Protein AF-A0A937SDS9-F1 (afdb_monomer)

Structure (mmCIF, N/CA/C/O backbone):
data_AF-A0A937SDS9-F1
#
_entry.id   AF-A0A937SDS9-F1
#
loop_
_atom_site.group_PDB
_atom_site.id
_atom_site.type_symbol
_atom_site.label_atom_id
_atom_site.label_alt_id
_atom_site.label_comp_id
_atom_site.label_asym_id
_atom_site.label_entity_id
_atom_site.label_seq_id
_atom_site.pdbx_PDB_ins_code
_atom_site.Cartn_x
_atom_site.Cartn_y
_atom_site.Cartn_z
_atom_site.occupancy
_atom_site.B_iso_or_equiv
_atom_site.auth_seq_id
_atom_site.auth_comp_id
_atom_site.auth_asym_id
_atom_site.auth_atom_id
_atom_site.pdbx_PDB_model_num
ATOM 1 N N . MET A 1 1 ? 34.039 -11.692 -22.755 1.00 47.44 1 MET A N 1
ATOM 2 C CA . MET A 1 1 ? 34.467 -10.487 -22.017 1.00 47.44 1 MET A CA 1
ATOM 3 C C . MET A 1 1 ? 34.025 -9.272 -22.814 1.00 47.44 1 MET A C 1
ATOM 5 O O . MET A 1 1 ? 34.649 -8.970 -23.817 1.00 47.44 1 MET A O 1
ATOM 9 N N . GLY A 1 2 ? 32.890 -8.668 -22.466 1.00 53.28 2 GLY A N 1
ATOM 10 C CA . GLY A 1 2 ? 32.333 -7.517 -23.182 1.00 53.28 2 GLY A CA 1
ATOM 11 C C . GLY A 1 2 ? 31.990 -6.436 -22.172 1.00 53.28 2 GLY A C 1
ATOM 12 O O . GLY A 1 2 ? 30.973 -6.542 -21.501 1.00 53.28 2 GLY A O 1
ATOM 13 N N . GLY A 1 3 ? 32.878 -5.460 -22.010 1.00 56.19 3 GLY A N 1
ATOM 14 C CA . GLY A 1 3 ? 32.722 -4.369 -21.042 1.00 56.19 3 GLY A CA 1
ATOM 15 C C . GLY A 1 3 ? 33.282 -3.045 -21.547 1.00 56.19 3 GLY A C 1
ATOM 16 O O . GLY A 1 3 ? 33.551 -2.160 -20.748 1.00 56.19 3 GLY A O 1
ATOM 17 N N . ASP A 1 4 ? 33.491 -2.923 -22.860 1.00 68.19 4 ASP A N 1
ATOM 18 C CA . ASP A 1 4 ? 34.212 -1.792 -23.445 1.00 68.19 4 ASP A CA 1
ATOM 19 C C . ASP A 1 4 ? 33.472 -1.162 -24.632 1.00 68.19 4 ASP A C 1
ATOM 21 O O . ASP A 1 4 ? 34.072 -0.560 -25.520 1.00 68.19 4 ASP A O 1
ATOM 25 N N . THR A 1 5 ? 32.141 -1.305 -24.662 1.00 80.81 5 THR A N 1
ATOM 26 C CA . THR A 1 5 ? 31.325 -0.515 -25.587 1.00 80.81 5 THR A CA 1
ATOM 27 C C . THR A 1 5 ? 31.176 0.914 -25.052 1.00 80.81 5 THR A C 1
ATOM 29 O O . THR A 1 5 ? 31.245 1.141 -23.835 1.00 80.81 5 THR A O 1
ATOM 32 N N . PRO A 1 6 ? 30.957 1.904 -25.933 1.00 82.06 6 PRO A N 1
ATOM 33 C CA . PRO A 1 6 ? 30.723 3.285 -25.523 1.00 82.06 6 PRO A CA 1
ATOM 34 C C . PRO A 1 6 ? 29.580 3.437 -24.509 1.00 82.06 6 PRO A C 1
ATOM 36 O O . PRO A 1 6 ? 29.683 4.277 -23.613 1.00 82.06 6 PRO A O 1
ATOM 39 N N . GLU A 1 7 ? 28.533 2.602 -24.587 1.00 80.69 7 GLU A N 1
ATOM 40 C CA . GLU A 1 7 ? 27.423 2.649 -23.626 1.00 80.69 7 GLU A CA 1
ATOM 41 C C . GLU A 1 7 ? 27.866 2.236 -22.218 1.00 80.69 7 GLU A C 1
ATOM 43 O O . GLU A 1 7 ? 27.530 2.911 -21.243 1.00 80.69 7 GLU A O 1
ATOM 48 N N . TRP A 1 8 ? 28.675 1.178 -22.098 1.00 83.69 8 TRP A N 1
ATOM 49 C CA . TRP A 1 8 ? 29.199 0.725 -20.807 1.00 83.69 8 TRP A CA 1
ATOM 50 C C . TRP A 1 8 ? 30.160 1.741 -20.188 1.00 83.69 8 TRP A C 1
ATOM 52 O O . TRP A 1 8 ? 30.077 2.017 -18.991 1.00 83.69 8 TRP A O 1
ATOM 62 N N . ARG A 1 9 ? 31.023 2.375 -20.990 1.00 83.50 9 ARG A N 1
ATOM 63 C CA . ARG A 1 9 ? 31.911 3.445 -20.502 1.00 83.50 9 ARG A CA 1
ATOM 64 C C . ARG A 1 9 ? 31.124 4.652 -19.989 1.00 83.50 9 ARG A C 1
ATOM 66 O O . ARG A 1 9 ? 31.456 5.189 -18.932 1.00 83.50 9 ARG A O 1
ATOM 73 N N . ALA A 1 10 ? 30.074 5.061 -20.704 1.00 84.38 10 ALA A N 1
ATOM 74 C CA . ALA A 1 10 ? 29.198 6.148 -20.273 1.00 84.38 10 ALA A CA 1
ATOM 75 C C . ALA A 1 10 ? 28.457 5.798 -18.972 1.00 84.38 10 ALA A C 1
ATOM 77 O O . ALA A 1 10 ? 28.392 6.623 -18.057 1.00 84.38 10 ALA A O 1
ATOM 78 N N . PHE A 1 11 ? 27.964 4.562 -18.860 1.00 85.31 11 PHE A N 1
ATOM 79 C CA . PHE A 1 11 ? 27.323 4.048 -17.653 1.00 85.31 11 PHE A CA 1
ATOM 80 C C . PHE A 1 11 ? 28.266 4.090 -16.439 1.00 85.31 11 PHE A C 1
ATOM 82 O O . PHE A 1 11 ? 27.941 4.726 -15.435 1.00 85.31 11 PHE A O 1
ATOM 89 N N . TYR A 1 12 ? 29.469 3.514 -16.543 1.00 85.88 12 TYR A N 1
ATOM 90 C CA . TYR A 1 12 ? 30.433 3.508 -15.438 1.00 85.88 12 TYR A CA 1
ATOM 91 C C . TYR A 1 12 ? 30.940 4.909 -15.078 1.00 85.88 12 TYR A C 1
ATOM 93 O O . TYR A 1 12 ? 31.169 5.200 -13.904 1.00 85.88 12 TYR A O 1
ATOM 101 N N . ALA A 1 13 ? 31.081 5.812 -16.054 1.00 87.00 13 ALA A N 1
ATOM 102 C CA . ALA A 1 13 ? 31.438 7.205 -15.788 1.00 87.00 13 ALA A CA 1
ATOM 103 C C . ALA A 1 13 ? 30.342 7.940 -14.994 1.00 87.00 13 ALA A C 1
ATOM 105 O O . ALA A 1 13 ? 30.651 8.700 -14.073 1.00 87.00 13 ALA A O 1
ATOM 106 N N . LEU A 1 14 ? 29.066 7.699 -15.314 1.00 88.69 14 LEU A N 1
ATOM 107 C CA . LEU A 1 14 ? 27.934 8.228 -14.549 1.00 88.69 14 LEU A CA 1
ATOM 108 C C . LEU A 1 14 ? 27.888 7.651 -13.133 1.00 88.69 14 LEU A C 1
ATOM 110 O O . LEU A 1 14 ? 27.680 8.392 -12.172 1.00 88.69 14 LEU A O 1
ATOM 114 N N . GLU A 1 15 ? 28.106 6.348 -12.992 1.00 89.12 15 GLU A N 1
ATOM 115 C CA . GLU A 1 15 ? 28.126 5.677 -11.694 1.00 89.12 15 GLU A CA 1
ATOM 116 C C . GLU A 1 15 ? 29.261 6.205 -10.807 1.00 89.12 15 GLU A C 1
ATOM 118 O O . GLU A 1 15 ? 29.037 6.538 -9.641 1.00 89.12 15 GLU A O 1
ATOM 123 N N . ARG A 1 16 ? 30.446 6.429 -11.387 1.00 90.06 16 ARG A N 1
ATOM 124 C CA . ARG A 1 16 ? 31.584 7.042 -10.695 1.00 90.06 16 ARG A CA 1
ATOM 125 C C . ARG A 1 16 ? 31.280 8.465 -10.234 1.00 90.06 16 ARG A C 1
ATOM 127 O O . ARG A 1 16 ? 31.459 8.759 -9.059 1.00 90.06 16 ARG A O 1
ATOM 134 N N . ARG A 1 17 ? 30.705 9.310 -11.100 1.00 88.62 17 ARG A N 1
ATOM 135 C CA . ARG A 1 17 ? 30.278 10.674 -10.725 1.00 88.62 17 ARG A CA 1
ATOM 136 C C . ARG A 1 17 ? 29.275 10.678 -9.571 1.00 88.62 17 ARG A C 1
ATOM 138 O O . ARG A 1 17 ? 29.358 11.536 -8.700 1.00 88.62 17 ARG A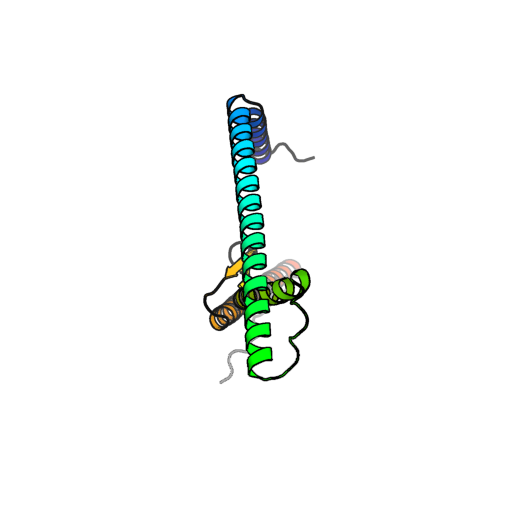 O 1
ATOM 145 N N . ARG A 1 18 ? 28.340 9.723 -9.540 1.00 88.06 18 ARG A N 1
ATOM 146 C CA . ARG A 1 18 ? 27.380 9.579 -8.430 1.00 88.06 18 ARG A CA 1
ATOM 147 C C . ARG A 1 18 ? 28.074 9.185 -7.128 1.00 88.06 18 ARG A C 1
ATOM 149 O O . ARG A 1 18 ? 27.755 9.745 -6.082 1.00 88.06 18 ARG A O 1
ATOM 156 N N . ILE A 1 19 ? 29.020 8.248 -7.186 1.00 88.25 19 ILE A N 1
ATOM 157 C CA . ILE A 1 19 ? 29.817 7.830 -6.024 1.00 88.25 19 ILE A CA 1
ATOM 158 C C . ILE A 1 19 ? 30.663 8.997 -5.505 1.00 88.25 19 ILE A C 1
ATOM 160 O O . ILE A 1 19 ? 30.675 9.250 -4.300 1.00 88.25 19 ILE A O 1
ATOM 164 N N . ASP A 1 20 ? 31.324 9.727 -6.401 1.00 91.75 20 ASP A N 1
ATOM 165 C CA . ASP A 1 20 ? 32.165 10.872 -6.055 1.00 91.75 20 ASP A CA 1
ATOM 166 C C . ASP A 1 20 ? 31.326 11.998 -5.442 1.00 91.75 20 ASP A C 1
ATOM 168 O O . ASP A 1 20 ? 31.686 12.537 -4.397 1.00 91.75 20 ASP A O 1
ATOM 172 N N . PHE A 1 21 ? 30.147 12.284 -6.007 1.00 91.06 21 PHE A N 1
ATOM 173 C CA . PHE A 1 21 ? 29.206 13.233 -5.416 1.00 91.06 21 PHE A CA 1
ATOM 174 C C . PHE A 1 21 ? 28.766 12.801 -4.014 1.00 91.06 21 PHE A C 1
ATOM 176 O O . PHE A 1 21 ? 28.800 13.612 -3.094 1.00 91.06 21 PHE A O 1
ATOM 183 N N . ARG A 1 22 ? 28.429 11.521 -3.811 1.00 86.38 22 ARG A N 1
ATOM 184 C CA . ARG A 1 22 ? 28.036 10.989 -2.495 1.00 86.38 22 ARG A CA 1
ATOM 185 C C . ARG A 1 22 ? 29.137 11.145 -1.442 1.00 86.38 22 ARG A C 1
ATOM 187 O O . ARG A 1 22 ? 28.832 11.336 -0.270 1.00 86.38 22 ARG A O 1
ATOM 194 N N . LYS A 1 23 ? 30.404 11.055 -1.854 1.00 90.75 23 LYS A N 1
ATOM 195 C CA . LYS A 1 23 ? 31.576 11.255 -0.987 1.00 90.75 23 LYS A CA 1
ATOM 196 C C . LYS A 1 23 ? 31.980 12.723 -0.834 1.00 90.75 23 LYS A C 1
ATOM 198 O O . LYS A 1 23 ? 32.767 13.030 0.055 1.00 90.75 23 LYS A O 1
ATOM 203 N N . SER A 1 24 ? 31.474 13.613 -1.684 1.00 93.56 24 SER A N 1
ATOM 204 C CA . SER A 1 24 ? 31.761 15.044 -1.610 1.00 93.56 24 SER A CA 1
ATOM 205 C C . SER A 1 24 ? 31.107 15.687 -0.377 1.00 93.56 24 SER A C 1
ATOM 207 O O . SER A 1 24 ? 30.084 15.184 0.099 1.00 93.56 24 SER A O 1
ATOM 209 N N . PRO A 1 25 ? 31.616 16.836 0.104 1.00 94.62 25 PRO A N 1
ATOM 210 C CA . PRO A 1 25 ? 30.997 17.566 1.212 1.00 94.62 25 PRO A CA 1
ATOM 211 C C . PRO A 1 25 ? 29.520 17.906 0.968 1.00 94.62 25 PRO A C 1
ATOM 213 O O . PRO A 1 25 ? 28.701 17.780 1.872 1.00 94.62 25 PRO A O 1
ATOM 216 N N . ALA A 1 26 ? 29.157 18.270 -0.268 1.00 92.06 26 ALA A N 1
ATOM 217 C CA . ALA A 1 26 ? 27.774 18.577 -0.635 1.00 92.06 26 ALA A CA 1
ATOM 218 C C . ALA A 1 26 ? 26.862 17.338 -0.558 1.00 92.06 26 ALA A C 1
ATOM 220 O O . ALA A 1 26 ? 25.750 17.417 -0.038 1.00 92.06 26 ALA A O 1
ATOM 221 N N . GLY A 1 27 ? 27.341 16.180 -1.028 1.00 91.06 27 GLY A N 1
ATOM 222 C CA . GLY A 1 27 ? 26.597 14.921 -0.935 1.00 91.06 27 GLY A CA 1
ATOM 223 C C . GLY A 1 27 ? 26.456 14.418 0.501 1.00 91.06 27 GLY A C 1
ATOM 224 O O . GLY A 1 27 ? 25.382 13.954 0.880 1.00 91.06 27 GLY A O 1
ATOM 225 N N . GLN A 1 28 ? 27.501 14.562 1.321 1.00 93.56 28 GLN A N 1
ATOM 226 C CA . GLN A 1 28 ? 27.449 14.234 2.748 1.00 93.56 28 GLN A CA 1
ATOM 227 C C . GLN A 1 28 ? 26.490 15.154 3.512 1.00 93.56 28 GLN A C 1
ATOM 229 O O . GLN A 1 28 ? 25.734 14.675 4.354 1.00 93.56 28 GLN A O 1
ATOM 234 N N . HIS A 1 29 ? 26.470 16.451 3.190 1.00 94.94 29 HIS A N 1
ATOM 235 C CA . HIS A 1 29 ? 25.537 17.402 3.789 1.00 94.94 29 HIS A CA 1
ATOM 236 C C . HIS A 1 29 ? 24.079 17.059 3.455 1.00 94.94 29 HIS A C 1
ATOM 238 O O . HIS A 1 29 ? 23.260 16.946 4.363 1.00 94.94 29 HIS A O 1
ATOM 244 N N . LEU A 1 30 ? 23.768 16.788 2.181 1.00 93.56 30 LEU A N 1
ATOM 245 C CA . LEU A 1 30 ? 22.431 16.349 1.759 1.00 93.56 30 LEU A CA 1
ATOM 246 C C . LEU A 1 30 ? 21.998 15.042 2.435 1.00 93.56 30 LEU A C 1
ATOM 248 O O . LEU A 1 30 ? 20.847 14.918 2.849 1.00 93.56 30 LEU A O 1
ATOM 252 N N . GLN A 1 31 ? 22.909 14.072 2.563 1.00 91.62 31 GLN A N 1
ATOM 253 C CA . GLN A 1 31 ? 22.628 12.819 3.266 1.00 91.62 31 GLN A CA 1
ATOM 254 C C . GLN A 1 31 ? 22.311 13.078 4.745 1.00 91.62 31 GLN A C 1
ATOM 256 O O . GLN A 1 31 ? 21.309 12.577 5.246 1.00 91.62 31 GLN A O 1
ATOM 261 N N . ALA A 1 32 ? 23.105 13.910 5.422 1.00 93.19 32 ALA A N 1
ATOM 262 C CA . ALA A 1 32 ? 22.874 14.262 6.820 1.00 93.19 32 ALA A CA 1
ATOM 263 C C . ALA A 1 32 ? 21.551 15.023 7.025 1.00 93.19 32 ALA A C 1
ATOM 265 O O . ALA A 1 32 ? 20.824 14.750 7.982 1.00 93.19 32 ALA A O 1
ATOM 266 N N . GLU A 1 33 ? 21.199 15.948 6.126 1.00 94.94 33 GLU A N 1
ATOM 267 C CA . GLU A 1 33 ? 19.897 16.623 6.156 1.00 94.94 33 GLU A CA 1
ATOM 268 C C . GLU A 1 33 ? 18.737 15.645 5.956 1.00 94.94 33 GLU A C 1
ATOM 270 O O . GLU A 1 33 ? 17.733 15.731 6.668 1.00 94.94 33 GLU A O 1
ATOM 275 N N . PHE A 1 34 ? 18.869 14.713 5.008 1.00 93.56 34 PHE A N 1
ATOM 276 C CA . PHE A 1 34 ? 17.871 13.675 4.773 1.00 93.56 34 PHE A CA 1
ATOM 277 C C . PHE A 1 34 ? 17.688 12.798 6.013 1.00 93.56 34 PHE A C 1
ATOM 279 O O . PHE A 1 34 ? 16.558 12.607 6.459 1.00 93.56 34 PHE A O 1
ATOM 286 N N . ASP A 1 35 ? 18.783 12.328 6.611 1.00 93.75 35 ASP A N 1
ATOM 287 C CA . ASP A 1 35 ? 18.746 11.473 7.798 1.00 93.75 35 ASP A CA 1
ATOM 288 C C . ASP A 1 35 ? 18.115 12.200 8.991 1.00 93.75 35 ASP A C 1
ATOM 290 O O . ASP A 1 35 ? 17.271 11.630 9.687 1.00 93.7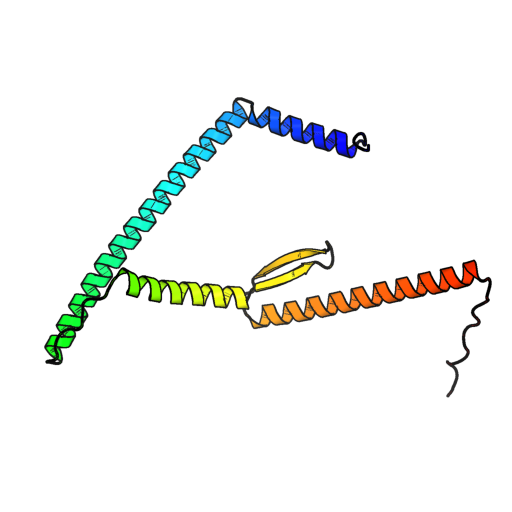5 35 ASP A O 1
ATOM 294 N N . ARG A 1 36 ? 18.433 13.488 9.179 1.00 94.38 36 ARG A N 1
ATOM 295 C CA . ARG A 1 36 ? 17.824 14.328 10.217 1.00 94.38 36 ARG A CA 1
ATOM 296 C C . ARG A 1 36 ? 16.323 14.519 9.997 1.00 94.38 36 ARG A C 1
ATOM 298 O O . ARG A 1 36 ? 15.546 14.350 10.935 1.00 94.38 36 ARG A O 1
ATOM 305 N N . LYS A 1 37 ? 15.897 14.855 8.774 1.00 94.06 37 LYS A N 1
ATOM 306 C CA . LYS A 1 37 ? 14.468 15.009 8.442 1.00 94.06 37 LYS A CA 1
ATOM 307 C C . LYS A 1 37 ? 13.719 13.694 8.615 1.00 94.06 37 LYS A C 1
ATOM 309 O O . LYS A 1 37 ? 12.634 13.672 9.182 1.00 94.06 37 LYS A O 1
ATOM 314 N N . HIS A 1 38 ? 14.310 12.592 8.173 1.00 92.81 38 HIS A N 1
ATOM 315 C CA . HIS A 1 38 ? 13.720 11.270 8.309 1.00 92.81 38 HIS A CA 1
ATOM 316 C C . HIS A 1 38 ? 13.593 10.836 9.778 1.00 92.81 38 HIS A C 1
ATOM 318 O O . HIS A 1 38 ? 12.570 10.266 10.152 1.00 92.81 38 HIS A O 1
ATOM 324 N N . ALA A 1 39 ? 14.583 11.139 10.625 1.00 92.88 39 ALA A N 1
ATOM 325 C CA . ALA A 1 39 ? 14.489 10.918 12.069 1.00 92.88 39 ALA A CA 1
ATOM 326 C C . ALA A 1 39 ? 13.348 11.737 12.698 1.00 92.88 39 ALA A C 1
ATOM 328 O O . ALA A 1 39 ? 12.515 11.166 13.397 1.00 92.88 39 ALA A O 1
ATOM 329 N N . SER A 1 40 ? 13.236 13.025 12.356 1.00 93.50 40 SER A N 1
ATOM 330 C CA . SER A 1 40 ? 12.130 13.890 12.804 1.00 93.50 40 SER A CA 1
ATOM 331 C C . SER A 1 40 ? 10.763 13.331 12.400 1.00 93.50 40 SER A C 1
ATOM 333 O O . SER A 1 40 ? 9.854 13.246 13.217 1.00 93.50 40 SER A O 1
ATOM 335 N N . ILE A 1 41 ? 10.623 12.884 11.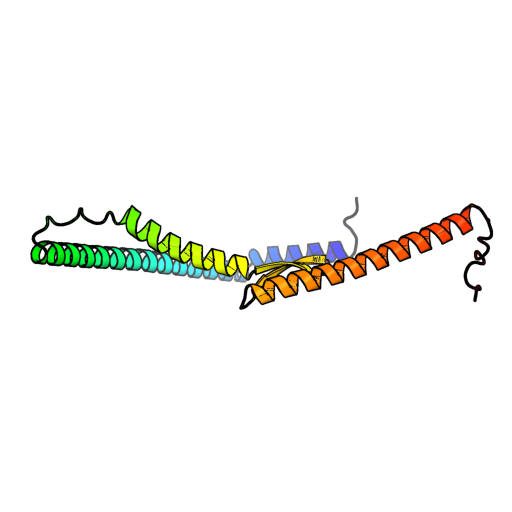149 1.00 89.94 41 ILE A N 1
ATOM 336 C CA . ILE A 1 41 ? 9.381 12.283 10.647 1.00 89.94 41 ILE A CA 1
ATOM 337 C C . ILE A 1 41 ? 9.037 11.011 11.433 1.00 89.94 41 ILE A C 1
ATOM 339 O O . ILE A 1 41 ? 7.878 10.789 11.779 1.00 89.94 41 ILE A O 1
ATOM 343 N N . LYS A 1 42 ? 10.027 10.166 11.744 1.00 90.56 42 LYS A N 1
ATOM 344 C CA . LYS A 1 42 ? 9.808 8.969 12.570 1.00 90.56 42 LYS A CA 1
ATOM 345 C C . LYS A 1 42 ? 9.303 9.317 13.969 1.00 90.56 42 LYS A C 1
ATOM 347 O O . LYS A 1 42 ? 8.392 8.649 14.452 1.00 90.56 42 LYS A O 1
ATOM 352 N N . GLU A 1 43 ? 9.871 10.341 14.599 1.00 93.81 43 GLU A N 1
ATOM 353 C CA . GLU A 1 43 ? 9.422 10.824 15.910 1.00 93.81 43 GLU A CA 1
ATOM 354 C C . GLU A 1 43 ? 7.985 11.360 15.852 1.00 93.81 43 GLU A C 1
ATOM 356 O O . GLU A 1 43 ? 7.169 11.025 16.711 1.00 93.81 43 GLU A O 1
ATOM 361 N N . GLU A 1 44 ? 7.635 12.115 14.808 1.00 90.88 44 GLU A N 1
ATOM 362 C CA . GLU A 1 44 ? 6.265 12.592 14.588 1.00 90.88 44 GLU A CA 1
ATOM 363 C C . GLU A 1 44 ? 5.274 11.438 14.407 1.00 90.88 44 GLU A C 1
ATOM 365 O O . GLU A 1 44 ? 4.227 11.420 15.056 1.00 90.88 44 GLU A O 1
ATOM 370 N N . TYR A 1 45 ? 5.610 10.432 13.594 1.00 85.88 45 TYR A N 1
ATOM 371 C CA . TYR A 1 45 ? 4.774 9.238 13.445 1.00 85.88 45 TYR A CA 1
ATOM 372 C C . TYR A 1 45 ? 4.601 8.491 14.766 1.00 85.88 45 TYR A C 1
ATOM 374 O O . TYR A 1 45 ? 3.490 8.062 15.083 1.00 85.88 45 TYR A O 1
ATOM 382 N N . GLN A 1 46 ? 5.669 8.353 15.553 1.00 86.94 46 GLN A N 1
ATOM 383 C CA . GLN A 1 46 ? 5.590 7.711 16.860 1.00 86.94 46 GLN A CA 1
ATOM 384 C C . GLN A 1 46 ? 4.665 8.492 17.801 1.00 86.94 46 GLN A C 1
ATOM 386 O O . GLN A 1 46 ? 3.789 7.903 18.433 1.00 86.94 46 GLN A O 1
ATOM 391 N N . ARG A 1 47 ? 4.766 9.825 17.807 1.00 90.12 47 ARG A N 1
ATOM 392 C CA . ARG A 1 47 ? 3.866 10.696 18.569 1.00 90.12 47 ARG A CA 1
ATOM 393 C C . ARG A 1 47 ? 2.406 10.544 18.136 1.00 90.12 47 ARG A C 1
ATOM 395 O O . ARG A 1 47 ? 1.530 10.481 18.994 1.00 90.12 47 ARG A O 1
ATOM 402 N N . ILE A 1 48 ? 2.132 10.458 16.833 1.00 82.31 48 ILE A N 1
ATOM 403 C CA . ILE A 1 48 ? 0.777 10.214 16.308 1.00 82.31 48 ILE A CA 1
ATOM 404 C C . ILE A 1 48 ? 0.248 8.857 16.785 1.00 82.31 48 ILE A C 1
ATOM 406 O O . ILE A 1 48 ? -0.909 8.763 17.197 1.00 82.31 48 ILE A O 1
ATOM 410 N N . ILE A 1 49 ? 1.080 7.811 16.764 1.00 76.94 49 ILE A N 1
ATOM 411 C CA . ILE A 1 49 ? 0.709 6.479 17.265 1.00 76.94 49 ILE A CA 1
ATOM 412 C C . ILE A 1 49 ? 0.351 6.546 18.751 1.00 76.94 49 ILE A C 1
ATOM 414 O O . ILE A 1 49 ? -0.666 5.984 19.158 1.00 76.94 49 ILE A O 1
ATOM 418 N N . ASP A 1 50 ? 1.148 7.242 19.556 1.00 79.69 50 ASP A N 1
ATOM 419 C CA . ASP A 1 50 ? 0.919 7.331 20.997 1.00 79.69 50 ASP A CA 1
ATOM 420 C C . ASP A 1 50 ? -0.328 8.160 21.333 1.00 79.69 50 ASP A C 1
ATOM 422 O O . ASP A 1 50 ? -1.131 7.737 22.163 1.00 79.69 50 ASP A O 1
ATOM 426 N N . LEU A 1 51 ? -0.571 9.266 20.622 1.00 85.50 51 LEU A N 1
ATOM 427 C CA . LEU A 1 51 ? -1.828 10.019 20.725 1.00 85.50 51 LEU A CA 1
ATOM 428 C C . LEU A 1 51 ? -3.034 9.166 20.321 1.00 85.50 51 LEU A C 1
ATOM 430 O O . LEU A 1 51 ? -4.058 9.174 20.999 1.00 85.50 51 LEU A O 1
ATOM 434 N N . SER A 1 52 ? -2.906 8.385 19.249 1.00 78.00 52 SER A N 1
ATOM 435 C CA . SER A 1 52 ? -3.974 7.485 18.805 1.00 78.00 52 SER A CA 1
ATOM 436 C C . SER A 1 52 ? -4.288 6.431 19.868 1.00 78.00 52 SER A C 1
ATOM 438 O O . SER A 1 52 ? -5.453 6.139 20.110 1.00 78.00 52 SER A O 1
ATOM 440 N N . ARG A 1 53 ? -3.271 5.887 20.551 1.00 77.06 53 ARG A N 1
ATOM 441 C CA . ARG A 1 53 ? -3.466 4.957 21.678 1.00 77.06 53 ARG A CA 1
ATOM 442 C C . ARG A 1 53 ? -4.206 5.618 22.838 1.00 77.06 53 ARG A C 1
ATOM 444 O O . ARG A 1 53 ? -5.159 5.033 23.334 1.00 77.06 53 ARG A O 1
ATOM 451 N N . GLN A 1 54 ? -3.825 6.841 23.208 1.00 81.38 54 GLN A N 1
ATOM 452 C CA . GLN A 1 54 ? -4.506 7.593 24.268 1.00 81.38 54 GLN A CA 1
ATOM 453 C C . GLN A 1 54 ? -5.982 7.848 23.939 1.00 81.38 54 GLN A C 1
ATOM 455 O O . GLN A 1 54 ? -6.837 7.680 24.803 1.00 81.38 54 GLN A O 1
ATOM 460 N N . ILE A 1 55 ? -6.295 8.206 22.689 1.00 83.56 55 ILE A N 1
ATOM 461 C CA . ILE A 1 55 ? -7.684 8.386 22.238 1.00 83.56 55 ILE A CA 1
ATOM 462 C C . ILE A 1 55 ? -8.462 7.073 22.372 1.00 83.56 55 ILE A C 1
ATOM 464 O O . ILE A 1 55 ? -9.543 7.063 22.950 1.00 83.56 55 ILE A O 1
ATOM 468 N N . LEU A 1 56 ? -7.894 5.953 21.914 1.00 78.12 56 LEU A N 1
ATOM 469 C CA . LEU A 1 56 ? -8.539 4.640 22.026 1.00 78.12 56 LEU A CA 1
ATOM 470 C C . LEU A 1 56 ? -8.771 4.212 23.484 1.00 78.12 56 LEU A C 1
ATOM 472 O O . LEU A 1 56 ? -9.779 3.563 23.782 1.00 78.12 56 LEU A O 1
ATOM 476 N N . ASP A 1 57 ? -7.862 4.575 24.392 1.00 80.50 57 ASP A N 1
ATOM 477 C CA . ASP A 1 57 ? -8.017 4.329 25.826 1.00 80.50 57 ASP A CA 1
ATOM 478 C C . ASP A 1 57 ? -9.190 5.125 26.406 1.00 80.50 57 ASP A C 1
ATOM 480 O O . ASP A 1 57 ? -10.022 4.557 27.120 1.00 80.50 57 ASP A O 1
ATOM 484 N N . ILE A 1 58 ? -9.291 6.411 26.059 1.00 84.94 58 ILE A N 1
ATOM 485 C CA . ILE A 1 58 ? -10.402 7.283 26.460 1.00 84.94 58 ILE A CA 1
ATOM 486 C C . ILE A 1 58 ? -11.725 6.748 25.904 1.00 84.94 58 ILE A C 1
ATOM 488 O O . ILE A 1 58 ? -12.686 6.588 26.658 1.00 84.94 58 ILE A O 1
ATOM 492 N N . ASP A 1 59 ? -11.769 6.396 24.619 1.00 80.31 59 ASP A N 1
ATOM 493 C CA . ASP A 1 59 ? -12.966 5.856 23.973 1.00 80.31 59 ASP A CA 1
ATOM 494 C C . ASP A 1 59 ? -13.425 4.552 24.640 1.00 80.31 59 ASP A C 1
ATOM 496 O O . ASP A 1 59 ? -14.615 4.369 24.892 1.00 80.31 59 ASP A O 1
ATOM 500 N N . ALA A 1 60 ? -12.497 3.654 25.000 1.00 78.81 60 ALA A N 1
ATOM 501 C CA . ALA A 1 60 ? -12.842 2.433 25.735 1.00 78.81 60 ALA A CA 1
ATOM 502 C C . ALA A 1 60 ? -13.424 2.728 27.120 1.00 78.81 60 ALA A C 1
ATOM 504 O O . ALA A 1 60 ? -14.372 2.066 27.538 1.00 78.81 60 ALA A O 1
ATOM 505 N N . GLN A 1 61 ? -12.873 3.708 27.840 1.00 81.94 61 GLN A N 1
ATOM 506 C CA . GLN A 1 61 ? -13.409 4.110 29.141 1.00 81.94 61 GLN A CA 1
ATOM 507 C C . GLN A 1 61 ? -14.820 4.688 29.013 1.00 81.94 61 GLN A C 1
ATOM 509 O O . GLN A 1 61 ? -15.677 4.375 29.837 1.00 81.94 61 GLN A O 1
ATOM 514 N N . ILE A 1 62 ? -15.071 5.507 27.987 1.00 85.19 62 ILE A N 1
ATOM 515 C CA . ILE A 1 62 ? -16.398 6.071 27.713 1.00 85.19 62 ILE A CA 1
ATOM 516 C C . ILE A 1 62 ? -17.385 4.957 27.356 1.00 85.19 62 ILE A C 1
ATOM 518 O O . ILE A 1 62 ? -18.462 4.905 27.944 1.00 85.19 62 ILE A O 1
ATOM 522 N N . LEU A 1 63 ? -17.016 4.043 26.454 1.00 81.50 63 LEU A N 1
ATOM 523 C CA . LEU A 1 63 ? -17.866 2.911 26.072 1.00 81.50 63 LEU A CA 1
ATOM 524 C C . LEU A 1 63 ? -18.201 2.020 27.270 1.00 81.50 63 LEU A C 1
ATOM 526 O O . LEU A 1 63 ? -19.371 1.735 27.495 1.00 81.50 63 LEU A O 1
ATOM 530 N N . ASN A 1 64 ? -17.208 1.668 28.094 1.00 80.62 64 ASN A N 1
ATOM 531 C CA . ASN A 1 64 ? -17.449 0.884 29.305 1.00 80.62 64 ASN A CA 1
ATOM 532 C C . ASN A 1 64 ? -18.425 1.598 30.254 1.00 80.62 64 ASN A C 1
ATOM 534 O O . ASN A 1 64 ? -19.311 0.947 30.797 1.00 80.62 64 ASN A O 1
ATOM 538 N N . LYS A 1 65 ? -18.298 2.920 30.451 1.00 85.19 65 LYS A N 1
ATOM 539 C CA . LYS A 1 65 ? -19.243 3.689 31.284 1.00 85.19 65 LYS A CA 1
ATOM 540 C C . LYS A 1 65 ? -20.662 3.641 30.721 1.00 85.19 65 LYS A C 1
ATOM 542 O O . LYS A 1 65 ? -21.589 3.343 31.460 1.00 85.19 65 LYS A O 1
ATOM 547 N N . LEU A 1 66 ? -20.818 3.871 29.417 1.00 85.25 66 LEU A N 1
ATOM 548 C CA . LEU A 1 66 ? -22.122 3.817 28.753 1.00 85.25 66 LEU A CA 1
ATOM 549 C C . LEU A 1 66 ? -22.765 2.428 28.851 1.00 85.25 66 LEU A C 1
ATOM 551 O O . LEU A 1 66 ? -23.969 2.336 29.077 1.00 85.25 66 LEU A O 1
ATOM 555 N N . ASP A 1 67 ? -21.972 1.363 28.724 1.00 83.00 67 ASP A N 1
ATOM 556 C CA . ASP A 1 67 ? -22.448 -0.013 28.883 1.00 83.00 67 ASP A CA 1
ATOM 557 C C . ASP A 1 67 ? -22.918 -0.293 30.320 1.00 83.00 67 ASP A C 1
ATOM 559 O O . ASP A 1 67 ? -23.939 -0.956 30.511 1.00 83.00 67 ASP A O 1
ATOM 563 N N . HIS A 1 68 ? -22.223 0.239 31.334 1.00 83.31 68 HIS A N 1
ATOM 564 C CA . HIS A 1 68 ? -22.642 0.120 32.737 1.00 83.31 68 HIS A CA 1
ATOM 565 C C . HIS A 1 68 ? -23.930 0.906 33.012 1.00 83.31 68 HIS A C 1
ATOM 567 O O . HIS A 1 68 ? -24.867 0.345 33.579 1.00 83.31 68 HIS A O 1
ATOM 573 N N . ASP A 1 69 ? -24.014 2.157 32.549 1.00 88.25 69 ASP A N 1
ATOM 574 C CA . ASP A 1 69 ? -25.212 2.995 32.695 1.00 88.25 69 ASP A CA 1
ATOM 575 C C . ASP A 1 69 ? -26.431 2.356 32.005 1.00 88.25 69 ASP A C 1
ATOM 577 O O . ASP A 1 69 ? -27.565 2.446 32.483 1.00 88.25 69 ASP A O 1
ATOM 581 N N . LEU A 1 70 ? -26.220 1.713 30.851 1.00 87.38 70 LEU A N 1
ATOM 582 C CA . LEU A 1 70 ? -27.269 0.996 30.131 1.00 87.38 70 LEU A CA 1
ATOM 583 C C . LEU A 1 70 ? -27.706 -0.267 30.881 1.00 87.38 70 LEU A C 1
ATOM 585 O O . LEU A 1 70 ? -28.906 -0.519 30.993 1.00 87.38 70 LEU A O 1
ATOM 589 N N . ALA A 1 71 ? -26.757 -1.044 31.404 1.00 88.12 71 ALA A N 1
ATOM 590 C CA . ALA A 1 71 ? -27.044 -2.248 32.174 1.00 88.12 71 ALA A CA 1
ATOM 591 C C . ALA A 1 71 ? -27.847 -1.933 33.446 1.00 88.12 71 ALA A C 1
ATOM 593 O O . ALA A 1 71 ? -28.849 -2.597 33.716 1.00 88.12 71 ALA A O 1
ATOM 594 N N . GLU A 1 72 ? -27.484 -0.858 34.156 1.00 90.00 72 GLU A N 1
ATOM 595 C CA . GLU A 1 72 ? -28.220 -0.366 35.325 1.00 90.00 72 GLU A CA 1
ATOM 596 C C . GLU A 1 72 ? -29.674 -0.021 34.970 1.00 90.00 72 GLU A C 1
ATOM 598 O O . GLU A 1 72 ? -30.602 -0.492 35.628 1.00 90.00 72 GLU A O 1
ATOM 603 N N . LYS A 1 73 ? -29.897 0.719 33.874 1.00 90.94 73 LYS A N 1
ATOM 604 C CA . LYS A 1 73 ? -31.251 1.068 33.400 1.00 90.94 73 LYS A CA 1
ATOM 605 C C . LYS A 1 73 ? -32.086 -0.145 32.997 1.00 90.94 73 LYS A C 1
ATOM 607 O O . LYS A 1 73 ? -33.308 -0.106 33.108 1.00 90.94 73 LYS A O 1
ATOM 612 N N . LEU A 1 74 ? -31.440 -1.193 32.495 1.00 90.06 74 LEU A N 1
ATOM 613 C CA . LEU A 1 74 ? -32.090 -2.436 32.084 1.00 90.06 74 LEU A CA 1
ATOM 614 C C . LEU A 1 74 ? -32.240 -3.442 33.239 1.00 90.06 74 LEU A C 1
ATOM 616 O O . LEU A 1 74 ? -32.879 -4.476 33.051 1.00 90.06 74 LEU A O 1
ATOM 620 N N . GLY A 1 75 ? -31.677 -3.159 34.420 1.00 90.94 75 GLY A N 1
ATOM 621 C CA . GLY A 1 75 ? -31.695 -4.064 35.572 1.00 90.94 75 GLY A CA 1
ATOM 622 C C . GLY A 1 75 ? -30.889 -5.350 35.357 1.00 90.94 75 GLY A C 1
ATOM 623 O O . GLY A 1 75 ? -31.176 -6.367 35.987 1.00 90.94 75 GLY A O 1
ATOM 624 N N . VAL A 1 76 ? -29.908 -5.327 34.452 1.00 87.69 76 VAL A N 1
ATOM 625 C CA . VAL A 1 76 ? -29.038 -6.468 34.126 1.00 87.69 76 VAL A CA 1
ATOM 626 C C . VAL A 1 76 ? -27.620 -6.213 34.644 1.00 87.69 76 VAL A C 1
ATOM 628 O O . VAL A 1 76 ? -27.226 -5.058 34.807 1.00 87.69 76 VAL A O 1
ATOM 631 N N . PRO A 1 77 ? -26.824 -7.260 34.927 1.00 80.81 77 PRO A N 1
ATOM 632 C CA . PRO A 1 77 ? -25.433 -7.066 35.318 1.00 80.81 77 PRO A CA 1
ATOM 633 C C . PRO A 1 77 ? -24.631 -6.408 34.181 1.00 80.81 77 PRO A C 1
ATOM 635 O O . PRO A 1 77 ? -24.872 -6.718 33.009 1.00 80.81 77 PRO A O 1
ATOM 638 N N . PRO A 1 78 ? -23.673 -5.521 34.506 1.00 76.31 78 PRO A N 1
ATOM 639 C CA . PRO A 1 78 ? -22.846 -4.877 33.499 1.00 76.31 78 PRO A CA 1
ATOM 640 C C . PRO A 1 78 ? -21.999 -5.910 32.742 1.00 76.31 78 PRO A C 1
ATOM 642 O O . PRO A 1 78 ? -21.549 -6.897 33.337 1.00 76.31 78 PRO A O 1
ATOM 645 N N . PRO A 1 79 ? -21.777 -5.707 31.432 1.00 77.69 79 PRO A N 1
ATOM 646 C CA . PRO A 1 79 ? -20.941 -6.596 30.639 1.00 77.69 79 PRO A CA 1
ATOM 647 C C . PRO A 1 79 ? -19.475 -6.531 31.085 1.00 77.69 79 PRO A C 1
ATOM 649 O O . PRO A 1 79 ? -19.024 -5.560 31.696 1.00 77.69 79 PRO A O 1
ATOM 652 N N . GLU A 1 80 ? -18.713 -7.576 30.752 1.00 76.19 80 GLU A N 1
ATOM 653 C CA . GLU A 1 80 ? -17.273 -7.594 31.012 1.00 76.19 80 GLU A CA 1
ATOM 654 C C . GLU A 1 80 ? -16.569 -6.404 30.330 1.00 76.19 80 GLU A C 1
ATOM 656 O O . GLU A 1 80 ? -16.908 -6.063 29.191 1.00 76.19 80 GLU A O 1
ATOM 661 N N . PRO A 1 81 ? -15.556 -5.792 30.977 1.00 68.06 81 PRO A N 1
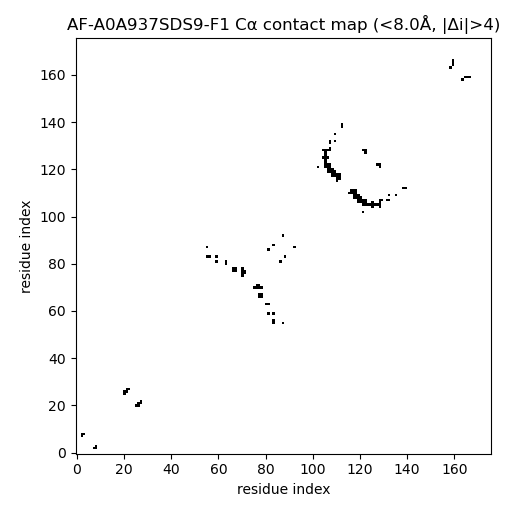ATOM 662 C CA . PRO A 1 81 ? -14.835 -4.661 30.411 1.00 68.06 81 PRO A CA 1
ATOM 663 C C . PRO A 1 81 ? -14.228 -5.000 29.049 1.00 68.06 81 PRO A C 1
ATOM 665 O O . PRO A 1 81 ? -13.566 -6.030 28.878 1.00 68.06 81 PRO A O 1
ATOM 668 N N . ILE A 1 82 ? -14.388 -4.096 28.083 1.00 63.88 82 ILE A N 1
ATOM 669 C CA . ILE A 1 82 ? -13.872 -4.286 26.727 1.00 63.88 82 ILE A CA 1
ATOM 670 C C . ILE A 1 82 ? -12.347 -4.474 26.762 1.00 63.88 82 ILE A C 1
ATOM 672 O O . ILE A 1 82 ? -11.589 -3.570 27.122 1.00 63.88 82 ILE A O 1
ATOM 676 N N . ASN A 1 83 ? -11.868 -5.639 26.313 1.00 65.44 83 ASN A N 1
ATOM 677 C CA . ASN A 1 83 ? -10.438 -5.894 26.158 1.00 65.44 83 ASN A CA 1
ATOM 678 C C . ASN A 1 83 ? -9.883 -5.092 24.962 1.00 65.44 83 ASN A C 1
ATOM 680 O O . ASN A 1 83 ? -10.013 -5.497 23.799 1.00 65.44 83 ASN A O 1
ATOM 684 N N . GLN A 1 84 ? -9.262 -3.945 25.260 1.00 57.88 84 GLN A N 1
ATOM 685 C CA . GLN A 1 84 ? -8.784 -2.944 24.296 1.00 57.88 84 GLN A CA 1
ATOM 686 C C . GLN A 1 84 ? -7.960 -3.537 23.141 1.00 57.88 84 GLN A C 1
ATOM 688 O O . GLN A 1 84 ? -8.203 -3.215 21.975 1.00 57.88 84 GLN A O 1
ATOM 693 N N . LYS A 1 85 ? -7.018 -4.448 23.445 1.00 57.56 85 LYS A N 1
ATOM 694 C CA . LYS A 1 85 ? -6.115 -5.048 22.443 1.00 57.56 85 LYS A CA 1
ATOM 695 C C . LYS A 1 85 ? -6.871 -5.866 21.395 1.00 57.56 85 LYS A C 1
ATOM 697 O O . LYS A 1 85 ? -6.502 -5.863 20.223 1.00 57.56 85 LYS A O 1
ATOM 702 N N . GLY A 1 86 ? -7.931 -6.561 21.807 1.00 55.78 86 GLY A N 1
ATOM 703 C CA . GLY A 1 86 ? -8.728 -7.407 20.923 1.00 55.78 86 GLY A CA 1
ATOM 704 C C . GLY A 1 86 ? -9.854 -6.658 20.214 1.00 55.78 86 GLY A C 1
ATOM 705 O O . GLY A 1 86 ? -10.186 -6.991 19.079 1.00 55.78 86 GLY A O 1
ATOM 706 N N . PHE A 1 87 ? -10.468 -5.670 20.862 1.00 59.75 87 PHE A N 1
ATOM 707 C CA . PHE A 1 87 ? -11.640 -4.969 20.332 1.00 59.75 87 PHE A CA 1
ATOM 708 C C . PHE A 1 87 ? -11.278 -4.009 19.192 1.00 59.75 87 PHE A C 1
ATOM 710 O O . PHE A 1 87 ? -11.770 -4.166 18.072 1.00 59.75 87 PHE A O 1
ATOM 717 N N . TYR A 1 88 ? -10.341 -3.086 19.425 1.00 56.00 88 TYR A N 1
ATOM 718 C CA . TYR A 1 88 ? -9.922 -2.125 18.400 1.00 56.00 88 TYR A CA 1
ATOM 719 C C . TYR A 1 88 ? -9.048 -2.756 17.327 1.00 56.00 88 TYR A C 1
ATOM 721 O O . TYR A 1 88 ? -9.195 -2.427 16.155 1.00 56.00 88 TYR A O 1
ATOM 729 N N . GLY A 1 89 ? -8.209 -3.731 17.690 1.00 55.47 89 GLY A N 1
ATOM 730 C CA . GLY A 1 89 ? -7.474 -4.530 16.713 1.00 55.47 89 GLY A CA 1
ATOM 731 C C . GLY A 1 89 ? -8.415 -5.180 15.696 1.00 55.47 89 GLY A C 1
ATOM 732 O O . GLY A 1 89 ? -8.155 -5.103 14.503 1.00 55.47 89 GLY A O 1
ATOM 733 N N . ARG A 1 90 ? -9.551 -5.741 16.137 1.00 56.78 90 ARG A N 1
ATOM 734 C CA . ARG A 1 90 ? -10.550 -6.353 15.244 1.00 56.78 90 ARG A CA 1
ATOM 735 C C . ARG A 1 90 ? -11.352 -5.326 14.441 1.00 56.78 90 ARG A C 1
ATOM 737 O O . ARG A 1 90 ? -11.556 -5.552 13.254 1.00 56.78 90 ARG A O 1
ATOM 744 N N . ARG A 1 91 ? -11.758 -4.204 15.044 1.00 54.50 91 ARG A N 1
ATOM 745 C CA . ARG A 1 91 ? -12.590 -3.170 14.396 1.00 54.50 91 ARG A CA 1
ATOM 746 C C . ARG A 1 91 ? -11.802 -2.279 13.423 1.00 54.50 91 ARG A C 1
ATOM 748 O O . ARG A 1 91 ? -12.266 -1.977 12.329 1.00 54.50 91 ARG A O 1
ATOM 755 N N . CYS A 1 92 ? -10.569 -1.915 13.768 1.00 56.25 92 CYS A N 1
ATOM 756 C CA . CYS A 1 92 ? -9.671 -1.201 12.860 1.00 56.25 92 CYS A CA 1
ATOM 757 C C . CYS A 1 92 ? -9.121 -2.136 11.778 1.00 56.25 92 CYS A C 1
ATOM 759 O O . CYS A 1 92 ? -8.992 -1.719 10.629 1.00 56.25 92 CYS A O 1
ATOM 761 N N . ALA A 1 93 ? -8.844 -3.410 12.098 1.00 57.38 93 ALA A N 1
ATOM 762 C CA . ALA A 1 93 ? -8.492 -4.383 11.068 1.00 57.38 93 ALA A CA 1
ATOM 763 C C . ALA A 1 93 ? -9.667 -4.698 10.142 1.00 57.38 93 ALA A C 1
ATOM 765 O O . ALA A 1 93 ? -9.402 -4.967 8.977 1.00 57.38 93 ALA A O 1
ATOM 766 N N . SER A 1 94 ? -10.927 -4.665 10.599 1.00 60.84 94 SER A N 1
ATOM 767 C CA . SER A 1 94 ? -12.079 -4.865 9.712 1.00 60.84 94 SER A CA 1
ATOM 768 C C . SER A 1 94 ? -12.214 -3.706 8.732 1.00 60.84 94 SER A C 1
ATOM 770 O O . SER A 1 94 ? -12.222 -3.959 7.535 1.00 60.84 94 SER A O 1
ATOM 772 N N . LEU A 1 95 ? -12.156 -2.453 9.200 1.00 62.66 95 LEU A N 1
ATOM 773 C CA . LEU A 1 95 ? -12.192 -1.278 8.320 1.00 62.66 95 LEU A CA 1
ATOM 774 C C . LEU A 1 95 ? -11.002 -1.245 7.354 1.00 62.66 95 LEU A C 1
ATOM 776 O O . LEU A 1 95 ? -11.190 -1.145 6.147 1.00 62.66 95 LEU A O 1
ATOM 780 N N . LEU A 1 96 ? -9.766 -1.395 7.843 1.00 64.94 96 LEU A N 1
ATOM 781 C CA . LEU A 1 96 ? -8.584 -1.421 6.971 1.00 64.94 96 LEU A CA 1
ATOM 782 C C . LEU A 1 96 ? -8.607 -2.603 5.995 1.00 64.94 96 LEU A C 1
ATOM 784 O O . LEU A 1 96 ? -8.153 -2.458 4.860 1.00 64.94 96 LEU A O 1
ATOM 788 N N . ARG A 1 97 ? -9.124 -3.772 6.400 1.00 69.38 97 ARG A N 1
ATOM 789 C CA . ARG A 1 97 ? -9.322 -4.906 5.485 1.00 69.38 97 ARG A CA 1
ATOM 790 C C . ARG A 1 97 ? -10.396 -4.614 4.456 1.00 69.38 97 ARG A C 1
ATOM 792 O O . ARG A 1 97 ? -10.199 -5.001 3.315 1.00 69.38 97 ARG A O 1
ATOM 799 N N . GLU A 1 98 ? -11.490 -3.963 4.827 1.00 69.94 98 GLU A N 1
ATOM 800 C CA . GLU A 1 98 ? -12.561 -3.580 3.908 1.00 69.94 98 GLU A CA 1
ATOM 801 C C . GLU A 1 98 ? -12.060 -2.565 2.884 1.00 69.94 98 GLU A C 1
ATOM 803 O O . GLU A 1 98 ? -12.205 -2.807 1.688 1.00 69.94 98 GLU A O 1
ATOM 808 N N . TYR A 1 99 ? -11.358 -1.517 3.325 1.00 78.44 99 TYR A N 1
ATOM 809 C CA . TYR A 1 99 ? -10.712 -0.549 2.437 1.00 78.44 99 TYR A CA 1
ATOM 810 C C . TYR A 1 99 ? -9.687 -1.212 1.513 1.0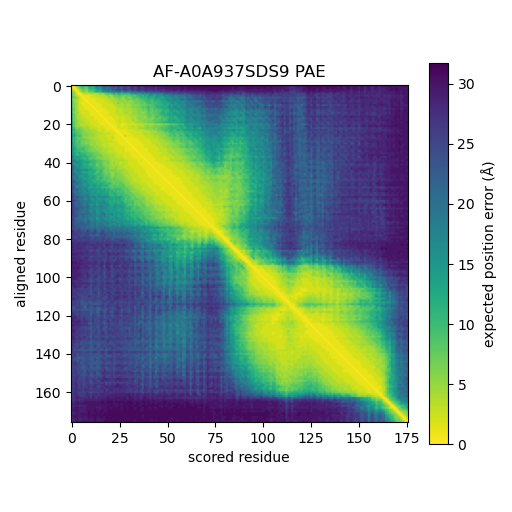0 78.44 99 TYR A C 1
ATOM 812 O O . TYR A 1 99 ? -9.734 -1.006 0.303 1.00 78.44 99 TYR A O 1
ATOM 820 N N . ARG A 1 100 ? -8.800 -2.068 2.042 1.00 78.75 100 ARG A N 1
ATOM 821 C CA . ARG A 1 100 ? -7.831 -2.804 1.208 1.00 78.75 100 ARG A CA 1
ATOM 822 C C . ARG A 1 100 ? -8.502 -3.788 0.257 1.00 78.75 100 ARG A C 1
ATOM 824 O O . ARG A 1 100 ? -8.028 -3.973 -0.860 1.00 78.75 100 ARG A O 1
ATOM 831 N N . ALA A 1 101 ? -9.572 -4.454 0.682 1.00 77.00 101 ALA A N 1
ATOM 832 C CA . ALA A 1 101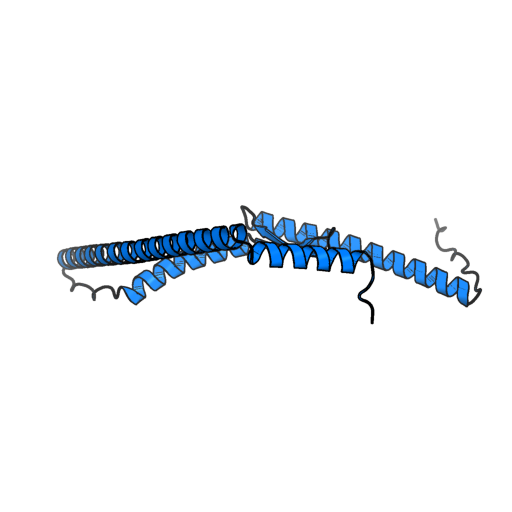 ? -10.320 -5.373 -0.165 1.00 77.00 101 ALA A CA 1
ATOM 833 C C . ALA A 1 101 ? -11.039 -4.619 -1.286 1.00 77.00 101 ALA A C 1
ATOM 835 O O . ALA A 1 101 ? -11.077 -5.103 -2.416 1.00 77.00 101 ALA A O 1
ATOM 836 N N . ASP A 1 102 ? -11.578 -3.438 -0.995 1.00 81.00 102 ASP A N 1
ATOM 837 C CA . ASP A 1 102 ? -12.193 -2.563 -1.984 1.00 81.00 102 ASP A CA 1
ATOM 838 C C . ASP A 1 102 ? -11.164 -2.024 -2.988 1.00 81.00 102 ASP A C 1
ATOM 840 O O . ASP A 1 102 ? -11.316 -2.217 -4.194 1.00 81.00 102 ASP A O 1
ATOM 844 N N . GLU A 1 103 ? -10.053 -1.466 -2.507 1.00 86.00 103 GLU A N 1
ATOM 845 C CA . GLU A 1 103 ? -8.945 -1.007 -3.351 1.00 86.00 103 GLU A CA 1
ATOM 846 C C . GLU A 1 103 ? -8.396 -2.146 -4.223 1.00 86.00 103 GLU A C 1
ATOM 848 O O . GLU A 1 103 ? -8.212 -1.989 -5.430 1.00 86.00 103 GLU A O 1
ATOM 853 N N . SER A 1 104 ? -8.229 -3.344 -3.655 1.00 83.88 104 SER A N 1
ATOM 854 C CA . SER A 1 104 ? -7.802 -4.533 -4.398 1.00 83.88 104 SER A CA 1
ATOM 855 C C . SER A 1 104 ? -8.798 -4.922 -5.498 1.00 83.88 104 SER A C 1
ATOM 857 O O . SER A 1 104 ? -8.387 -5.241 -6.616 1.00 83.88 104 SER A O 1
ATOM 859 N N . ARG A 1 105 ? -10.112 -4.833 -5.238 1.00 85.38 105 ARG A N 1
ATOM 860 C CA . ARG A 1 105 ? -11.159 -5.075 -6.253 1.00 85.38 105 ARG A CA 1
ATOM 861 C C . ARG A 1 105 ? -11.130 -4.043 -7.379 1.00 85.38 105 ARG A C 1
ATOM 863 O O . ARG A 1 105 ? -11.479 -4.389 -8.508 1.00 85.38 105 ARG A O 1
ATOM 870 N N . ARG A 1 106 ? -10.718 -2.812 -7.077 1.00 90.44 106 ARG A N 1
ATOM 871 C CA . ARG A 1 106 ? -10.566 -1.703 -8.029 1.00 90.44 106 ARG A CA 1
ATOM 872 C C . ARG A 1 106 ? -9.194 -1.648 -8.694 1.00 90.44 106 ARG A C 1
ATOM 874 O O . ARG A 1 106 ? -8.982 -0.829 -9.579 1.00 90.44 106 ARG A O 1
ATOM 881 N N . THR A 1 107 ? -8.268 -2.523 -8.317 1.00 92.31 107 THR A N 1
ATOM 882 C CA . THR A 1 107 ? -6.916 -2.543 -8.875 1.00 92.31 107 THR A CA 1
ATOM 883 C C . THR A 1 107 ? -6.810 -3.528 -10.042 1.00 92.31 107 THR A C 1
ATOM 885 O O . THR A 1 107 ? -7.202 -4.704 -9.969 1.00 92.31 107 THR A O 1
ATOM 888 N N . ALA A 1 108 ? -6.228 -3.065 -11.147 1.00 90.69 108 ALA A N 1
ATOM 889 C CA . ALA A 1 108 ? -5.832 -3.900 -12.267 1.00 90.69 108 ALA A CA 1
ATOM 890 C C . ALA A 1 108 ? -4.311 -3.992 -12.384 1.00 90.69 108 ALA A C 1
ATOM 892 O O . ALA A 1 108 ? -3.622 -2.997 -12.595 1.00 90.69 108 ALA A O 1
ATOM 893 N N . TYR A 1 109 ? -3.817 -5.225 -12.303 1.00 90.50 109 TYR A N 1
ATOM 894 C CA . TYR A 1 109 ? -2.460 -5.592 -12.682 1.00 90.50 109 TYR A CA 1
ATOM 895 C C . TYR A 1 109 ? -2.483 -6.030 -14.138 1.00 90.50 109 TYR A C 1
ATOM 897 O O . TYR A 1 109 ? -3.273 -6.903 -14.505 1.00 90.50 109 TYR A O 1
ATOM 905 N N . PHE A 1 110 ? -1.641 -5.427 -14.967 1.00 88.69 110 PHE A N 1
ATOM 906 C CA . PHE A 1 110 ? -1.581 -5.751 -16.384 1.00 88.69 110 PHE A CA 1
ATOM 907 C C . PHE A 1 110 ? -0.177 -5.549 -16.941 1.00 88.69 110 PHE A C 1
ATOM 909 O O . PHE A 1 110 ? 0.659 -4.873 -16.346 1.00 88.69 110 PHE A O 1
ATOM 916 N N . ARG A 1 111 ? 0.086 -6.160 -18.094 1.00 86.00 111 ARG A N 1
ATOM 917 C CA . ARG A 1 111 ? 1.328 -5.966 -18.836 1.00 86.00 111 ARG A CA 1
ATOM 918 C C . ARG A 1 111 ? 1.073 -4.943 -19.937 1.00 86.00 111 ARG A C 1
ATOM 920 O O . ARG A 1 111 ? 0.210 -5.196 -20.778 1.00 86.00 111 ARG A O 1
ATOM 927 N N . ASN A 1 112 ? 1.790 -3.820 -19.928 1.00 85.69 112 ASN A N 1
ATOM 928 C CA . ASN A 1 112 ? 1.611 -2.765 -20.926 1.00 85.69 112 ASN A CA 1
ATOM 929 C C . ASN A 1 112 ? 1.927 -3.322 -22.336 1.00 85.69 112 ASN A C 1
ATOM 931 O O . ASN A 1 112 ? 3.012 -3.881 -22.520 1.00 85.69 112 ASN A O 1
ATOM 935 N N . PRO A 1 113 ? 1.012 -3.219 -23.318 1.00 81.38 113 PRO A N 1
ATOM 936 C CA . PRO A 1 113 ? 1.266 -3.641 -24.695 1.00 81.38 113 PRO A CA 1
ATOM 937 C C . PRO A 1 113 ? 2.459 -2.945 -25.369 1.00 81.38 113 PRO A C 1
ATOM 939 O O . PRO A 1 113 ? 3.122 -3.572 -26.198 1.00 81.38 113 PRO A O 1
ATOM 942 N N . GLU A 1 114 ? 2.744 -1.691 -25.006 1.00 83.44 114 GLU A N 1
ATOM 943 C CA . GLU A 1 114 ? 3.813 -0.874 -25.599 1.00 83.44 114 GLU A CA 1
ATOM 944 C C . GLU A 1 114 ? 5.193 -1.327 -25.101 1.00 83.44 114 GLU A C 1
ATOM 946 O O . GLU A 1 114 ? 6.007 -1.843 -25.870 1.00 83.44 114 GLU A O 1
ATOM 951 N N . ASP A 1 115 ? 5.409 -1.247 -23.785 1.00 87.38 115 ASP A N 1
ATOM 952 C CA . ASP A 1 115 ? 6.729 -1.471 -23.178 1.00 87.38 115 ASP A CA 1
ATOM 953 C C . ASP A 1 115 ? 6.916 -2.882 -22.602 1.00 87.38 115 ASP A C 1
ATOM 955 O O . ASP A 1 115 ? 8.008 -3.263 -22.181 1.00 87.38 115 ASP A O 1
ATOM 959 N N . LYS A 1 116 ? 5.853 -3.697 -22.563 1.00 81.12 116 LYS A N 1
ATOM 960 C CA . LYS A 1 116 ? 5.829 -5.063 -21.996 1.00 81.12 116 LYS A CA 1
ATOM 961 C C . LYS A 1 116 ? 6.206 -5.153 -20.513 1.00 81.12 116 LYS A C 1
ATOM 963 O O . LYS A 1 116 ? 6.448 -6.263 -20.024 1.00 81.12 116 L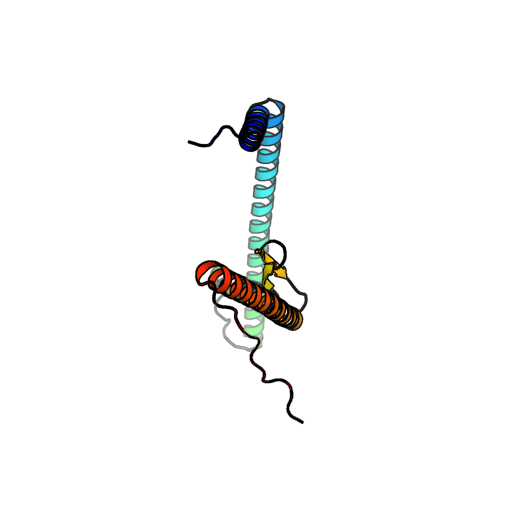YS A O 1
ATOM 968 N N . CYS A 1 117 ? 6.219 -4.039 -19.793 1.00 87.00 117 CYS A N 1
ATOM 969 C CA . CYS A 1 117 ? 6.420 -3.988 -18.348 1.00 87.00 117 CYS A CA 1
ATOM 970 C C . CYS A 1 117 ? 5.117 -4.288 -17.596 1.00 87.00 117 CYS A C 1
ATOM 972 O O . CYS A 1 117 ? 4.023 -4.037 -18.104 1.00 87.00 117 CYS A O 1
ATOM 974 N N . TRP A 1 118 ? 5.231 -4.844 -16.388 1.00 89.12 118 TRP A N 1
ATOM 975 C CA . TRP A 1 118 ? 4.091 -4.973 -15.481 1.00 89.12 118 TRP A CA 1
ATOM 976 C C . TRP A 1 118 ? 3.746 -3.611 -14.888 1.00 89.12 118 TRP A C 1
ATOM 978 O O . TRP A 1 118 ? 4.625 -2.881 -14.432 1.00 89.12 118 TRP A O 1
ATOM 988 N N . THR A 1 119 ? 2.462 -3.281 -14.888 1.00 89.31 119 THR A N 1
ATOM 989 C CA . THR A 1 119 ? 1.941 -1.996 -14.432 1.00 89.31 119 THR A CA 1
ATOM 990 C C . THR A 1 119 ? 0.691 -2.218 -13.590 1.00 89.31 119 THR A C 1
ATOM 992 O O . THR A 1 119 ? -0.014 -3.224 -13.725 1.00 89.31 119 THR A O 1
ATOM 995 N N . ILE A 1 120 ? 0.441 -1.272 -12.689 1.00 91.44 120 ILE A N 1
ATOM 996 C CA . ILE A 1 120 ? -0.711 -1.255 -11.795 1.00 91.44 120 ILE A CA 1
ATOM 997 C C . ILE A 1 120 ? -1.528 -0.012 -12.117 1.00 91.44 120 ILE A C 1
ATOM 999 O O . ILE A 1 120 ? -0.971 1.074 -12.273 1.00 91.44 120 ILE A O 1
ATOM 1003 N N . ARG A 1 121 ? -2.847 -0.169 -12.195 1.00 91.31 121 ARG A N 1
ATOM 1004 C CA . ARG A 1 121 ? -3.786 0.948 -12.284 1.00 91.31 121 ARG A CA 1
ATOM 1005 C C . ARG A 1 121 ? -4.924 0.744 -11.295 1.00 91.31 121 ARG A C 1
ATOM 1007 O O . ARG A 1 121 ? -5.466 -0.357 -11.204 1.00 91.31 121 ARG A O 1
ATOM 1014 N N . ILE A 1 122 ? -5.256 1.797 -10.559 1.00 91.50 122 ILE A N 1
ATOM 1015 C CA . ILE A 1 122 ? -6.355 1.825 -9.591 1.00 91.50 122 ILE A CA 1
ATOM 1016 C C . ILE A 1 122 ? -7.503 2.612 -10.227 1.00 91.50 122 ILE A C 1
ATOM 1018 O O . ILE A 1 122 ? -7.263 3.645 -10.850 1.00 91.50 122 ILE A O 1
ATOM 1022 N N . PHE A 1 123 ? -8.719 2.088 -10.112 1.00 93.12 123 PHE A N 1
ATOM 1023 C CA . PHE A 1 123 ? -9.937 2.668 -10.679 1.00 93.12 123 PHE A CA 1
ATOM 1024 C C . PHE A 1 123 ? -10.878 3.175 -9.581 1.00 93.12 123 PHE A C 1
ATOM 1026 O O . PHE A 1 123 ? -10.724 2.831 -8.403 1.00 93.12 123 PHE A O 1
ATOM 1033 N N . ASP A 1 124 ? -11.883 3.958 -9.966 1.00 89.12 124 ASP A N 1
ATOM 1034 C CA . ASP A 1 124 ? -12.883 4.468 -9.025 1.00 89.12 124 ASP A CA 1
ATOM 1035 C C . ASP A 1 124 ? -13.905 3.384 -8.681 1.00 89.12 124 ASP A C 1
ATOM 1037 O O . ASP A 1 124 ? -14.360 3.291 -7.541 1.00 89.12 124 ASP A O 1
ATOM 1041 N N . THR A 1 125 ? -14.191 2.479 -9.626 1.00 90.69 125 THR A N 1
ATOM 1042 C CA . THR A 1 125 ? -15.119 1.362 -9.416 1.00 90.69 125 THR A CA 1
ATOM 1043 C C . THR A 1 125 ? -14.546 -0.000 -9.816 1.00 90.69 125 THR A C 1
ATOM 1045 O O . THR A 1 125 ? -13.661 -0.142 -10.663 1.00 90.69 125 THR A O 1
ATOM 1048 N N . ARG A 1 126 ? -15.088 -1.073 -9.217 1.00 88.94 126 ARG A N 1
ATOM 1049 C CA . ARG A 1 126 ? -14.748 -2.460 -9.596 1.00 88.94 126 ARG A CA 1
ATOM 1050 C C . ARG A 1 126 ? -15.139 -2.759 -11.048 1.00 88.94 126 ARG A C 1
ATOM 1052 O O . ARG A 1 126 ? -14.468 -3.548 -11.712 1.00 88.94 126 ARG A O 1
ATOM 1059 N N . ALA A 1 127 ? -16.237 -2.171 -11.522 1.00 92.75 127 ALA A N 1
ATOM 1060 C CA . ALA A 1 127 ? -16.737 -2.379 -12.876 1.00 92.75 127 ALA A CA 1
ATOM 1061 C C . ALA A 1 127 ? -15.746 -1.844 -13.920 1.00 92.75 127 ALA A C 1
ATOM 1063 O O . ALA A 1 127 ? -15.413 -2.566 -14.858 1.00 92.75 127 ALA A O 1
ATOM 1064 N N . GLU A 1 128 ? -15.200 -0.645 -13.701 1.00 92.50 128 GLU A N 1
ATOM 1065 C CA . GLU A 1 128 ? -14.139 -0.069 -14.537 1.00 92.50 128 GLU A CA 1
ATOM 1066 C C . GLU A 1 128 ? -12.887 -0.944 -14.561 1.00 92.50 128 GLU A C 1
ATOM 1068 O O . GLU A 1 128 ? -12.377 -1.263 -15.635 1.00 92.50 128 GLU A O 1
ATOM 1073 N N . ALA A 1 129 ? -12.428 -1.410 -13.395 1.00 92.50 129 ALA A N 1
ATOM 1074 C CA . ALA A 1 129 ? -11.259 -2.283 -13.313 1.00 92.50 129 ALA A CA 1
ATOM 1075 C C . ALA A 1 129 ? -11.449 -3.591 -14.105 1.00 92.50 129 ALA A C 1
ATOM 1077 O O . ALA A 1 129 ? -10.511 -4.091 -14.730 1.00 92.50 129 ALA A O 1
ATOM 1078 N N . LEU A 1 130 ? -12.661 -4.157 -14.097 1.00 92.12 130 LEU A N 1
ATOM 1079 C CA . LEU A 1 130 ? -12.999 -5.351 -14.877 1.00 92.12 130 LEU A CA 1
ATOM 1080 C C . LEU A 1 130 ? -13.100 -5.058 -16.377 1.00 92.12 130 LEU A C 1
ATOM 1082 O O . LEU A 1 130 ? -12.592 -5.848 -17.173 1.00 92.12 130 LEU A O 1
ATOM 1086 N N . ALA A 1 131 ? -13.725 -3.945 -16.764 1.00 94.00 131 ALA A N 1
ATOM 1087 C CA . ALA A 1 131 ? -13.825 -3.523 -18.159 1.00 94.00 131 ALA A CA 1
ATOM 1088 C C . ALA A 1 131 ? -12.433 -3.300 -18.766 1.00 94.00 131 ALA A C 1
ATOM 1090 O O . ALA A 1 131 ? -12.124 -3.839 -19.827 1.00 94.00 131 ALA A O 1
ATOM 1091 N N . PHE A 1 132 ? -11.551 -2.619 -18.033 1.00 93.62 132 PHE A N 1
ATOM 1092 C CA . PHE A 1 132 ? -10.168 -2.406 -18.442 1.00 93.62 132 PHE A CA 1
ATOM 1093 C C . PHE A 1 132 ? -9.387 -3.720 -18.592 1.00 93.62 132 PHE A C 1
ATOM 1095 O O . PHE A 1 132 ? -8.684 -3.915 -19.582 1.00 93.62 132 PHE A O 1
ATOM 1102 N N . LYS A 1 133 ? -9.535 -4.669 -17.653 1.00 90.25 133 LYS A N 1
ATOM 1103 C CA . LYS A 1 133 ? -8.898 -5.996 -17.768 1.00 90.25 133 LYS A CA 1
ATOM 1104 C C . LYS A 1 133 ? -9.337 -6.741 -19.031 1.00 90.25 133 LYS A C 1
ATOM 1106 O O . LYS A 1 133 ? -8.501 -7.382 -19.663 1.00 90.25 133 LYS A O 1
ATOM 1111 N N . ARG A 1 134 ? -10.621 -6.652 -19.401 1.00 93.00 134 ARG A N 1
ATOM 1112 C CA . ARG A 1 134 ? -11.145 -7.245 -20.644 1.00 93.00 134 ARG A CA 1
ATOM 1113 C C . ARG A 1 134 ? -10.535 -6.580 -21.874 1.00 93.00 134 ARG A C 1
ATOM 1115 O O . ARG A 1 134 ? -10.004 -7.286 -22.722 1.00 93.00 134 ARG A O 1
ATOM 1122 N N . GLN A 1 135 ? -10.507 -5.248 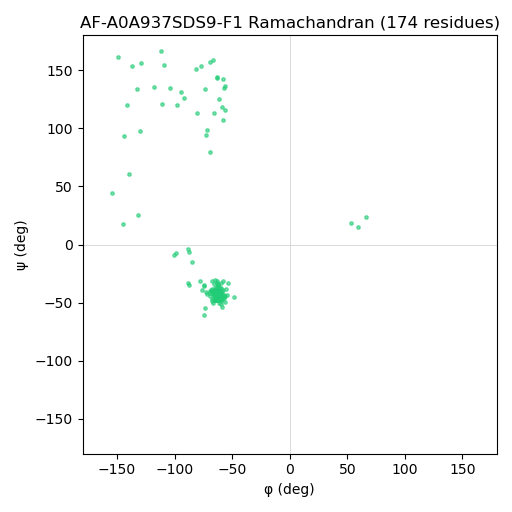-21.910 1.00 93.12 135 GLN A N 1
ATOM 1123 C CA . GLN A 1 135 ? -9.901 -4.496 -23.011 1.00 93.12 135 GLN A CA 1
ATOM 1124 C C . GLN A 1 135 ? -8.431 -4.887 -23.232 1.00 93.12 135 GLN A C 1
ATOM 1126 O O . GLN A 1 135 ? -8.035 -5.212 -24.350 1.00 93.12 135 GLN A O 1
ATOM 1131 N N . ILE A 1 136 ? -7.624 -4.918 -22.167 1.00 92.25 136 ILE A N 1
ATOM 1132 C CA . ILE A 1 136 ? -6.211 -5.302 -22.272 1.00 92.25 136 ILE A CA 1
ATOM 1133 C C . ILE A 1 136 ? -6.056 -6.752 -22.754 1.00 92.25 136 ILE A C 1
ATOM 1135 O O . ILE A 1 136 ? -5.169 -7.041 -23.557 1.00 92.25 136 ILE A O 1
ATOM 1139 N N . ALA A 1 137 ? -6.908 -7.674 -22.296 1.00 89.88 137 ALA A N 1
ATOM 1140 C CA . ALA A 1 137 ? -6.878 -9.059 -22.763 1.00 89.88 137 ALA A CA 1
ATOM 1141 C C . ALA A 1 137 ? -7.162 -9.162 -24.274 1.00 89.88 137 ALA A C 1
ATOM 1143 O O . ALA A 1 137 ? -6.437 -9.859 -24.986 1.00 89.88 137 ALA A O 1
ATOM 1144 N N . GLU A 1 138 ? -8.151 -8.418 -24.775 1.00 92.88 138 GLU A N 1
ATOM 1145 C CA . GLU A 1 138 ? -8.476 -8.356 -26.205 1.00 92.88 138 GLU A CA 1
ATOM 1146 C C . GLU A 1 138 ? -7.328 -7.763 -27.039 1.00 92.88 138 GLU A C 1
ATOM 1148 O O . GLU A 1 138 ? -7.024 -8.247 -28.134 1.00 92.88 138 GLU A O 1
ATOM 1153 N N . GLU A 1 139 ? -6.654 -6.726 -26.537 1.00 91.38 139 GLU A N 1
ATOM 1154 C CA . GLU A 1 139 ? -5.478 -6.142 -27.193 1.00 91.38 139 GLU A CA 1
ATOM 1155 C C . GLU A 1 139 ? -4.324 -7.147 -27.294 1.00 91.38 139 GLU A C 1
ATOM 1157 O O . GLU A 1 139 ? -3.719 -7.299 -28.363 1.00 91.38 139 GLU A O 1
ATOM 1162 N N . TRP A 1 140 ? -4.056 -7.897 -26.222 1.00 89.75 140 TRP A N 1
ATOM 1163 C CA . TRP A 1 140 ? -3.043 -8.951 -26.230 1.00 89.75 140 TRP A CA 1
ATOM 1164 C C . TRP A 1 140 ? -3.384 -10.087 -27.190 1.00 89.75 140 TRP A C 1
ATOM 1166 O O . TRP A 1 140 ? -2.497 -10.559 -27.903 1.00 89.75 140 TRP A O 1
ATOM 1176 N N . GLU A 1 141 ? -4.653 -10.485 -27.282 1.00 92.31 141 GLU A N 1
ATOM 1177 C CA . GLU A 1 141 ? -5.088 -11.496 -28.246 1.00 92.31 141 GLU A CA 1
ATOM 1178 C C . GLU A 1 141 ? -4.833 -11.038 -29.694 1.00 92.31 141 GLU A C 1
ATOM 1180 O O . GLU A 1 141 ? -4.304 -11.797 -30.514 1.00 92.31 141 GLU A O 1
ATOM 1185 N N . LYS A 1 142 ? -5.122 -9.766 -30.010 1.00 92.44 142 LYS A N 1
ATOM 1186 C CA . LYS A 1 142 ? -4.826 -9.173 -31.328 1.00 92.44 142 LYS A CA 1
ATOM 1187 C C . LYS A 1 142 ? -3.325 -9.170 -31.621 1.00 92.44 142 LYS A C 1
ATOM 1189 O O . LYS A 1 142 ? -2.914 -9.503 -32.737 1.00 92.44 142 LYS A O 1
ATOM 1194 N N . ILE A 1 143 ? -2.497 -8.807 -30.641 1.00 89.69 143 ILE A N 1
ATOM 1195 C CA . ILE A 1 143 ? -1.033 -8.814 -30.770 1.00 89.69 143 ILE A CA 1
ATOM 1196 C C . ILE A 1 143 ? -0.520 -10.233 -31.027 1.00 89.69 143 ILE A C 1
ATOM 1198 O O . ILE A 1 143 ? 0.322 -10.431 -31.908 1.00 89.69 143 ILE A O 1
ATOM 1202 N N . GLU A 1 144 ? -1.033 -11.224 -30.304 1.00 90.44 144 GLU A N 1
ATOM 1203 C CA . GLU A 1 144 ? -0.567 -12.602 -30.423 1.00 90.44 144 GLU A CA 1
ATOM 1204 C C . GLU A 1 144 ? -0.959 -13.222 -31.770 1.00 90.44 144 GLU A C 1
ATOM 1206 O O . GLU A 1 144 ? -0.104 -13.794 -32.453 1.00 90.44 144 GLU A O 1
ATOM 1211 N N . LYS A 1 145 ? -2.190 -12.973 -32.243 1.00 93.75 145 LYS A N 1
ATOM 1212 C CA . LYS A 1 145 ? -2.624 -13.349 -33.601 1.00 93.75 145 LYS A CA 1
ATOM 1213 C C . LYS A 1 145 ? -1.709 -12.756 -34.677 1.00 93.75 145 LYS A C 1
ATOM 1215 O O . LYS A 1 145 ? -1.283 -13.465 -35.592 1.00 93.75 145 LYS A O 1
ATOM 1220 N N . ARG A 1 146 ? -1.331 -11.475 -34.557 1.00 92.38 146 ARG A N 1
ATOM 1221 C CA . ARG A 1 146 ? -0.390 -10.821 -35.491 1.00 92.38 146 ARG A CA 1
ATOM 1222 C C . ARG A 1 146 ? 0.990 -11.482 -35.474 1.00 92.38 146 ARG A C 1
ATOM 1224 O O . ARG A 1 146 ? 1.545 -11.752 -36.540 1.00 92.38 146 ARG A O 1
ATOM 1231 N N . LYS A 1 147 ? 1.545 -11.780 -34.294 1.00 90.00 147 LYS A N 1
ATOM 1232 C CA . LYS A 1 147 ? 2.842 -12.474 -34.184 1.00 90.00 147 LYS A CA 1
ATOM 1233 C C . LYS A 1 147 ? 2.799 -13.861 -34.813 1.00 90.00 147 LYS A C 1
ATOM 1235 O O . LYS A 1 147 ? 3.730 -14.227 -35.530 1.00 90.00 147 LYS A O 1
ATOM 1240 N N . GLN A 1 148 ? 1.728 -14.615 -34.578 1.00 92.44 148 GLN A N 1
ATOM 1241 C CA . GLN A 1 148 ? 1.560 -15.950 -35.143 1.00 92.44 148 GLN A CA 1
ATOM 1242 C C . GLN A 1 148 ? 1.478 -15.901 -36.672 1.00 92.44 148 GLN A C 1
ATOM 1244 O O . GLN A 1 148 ? 2.180 -16.661 -37.339 1.00 92.44 148 GLN A O 1
ATOM 1249 N N . ALA A 1 149 ? 0.729 -14.948 -37.235 1.00 92.44 149 ALA A N 1
ATOM 1250 C CA . ALA A 1 149 ? 0.664 -14.736 -38.680 1.00 92.44 149 ALA A CA 1
ATOM 1251 C C . ALA A 1 149 ? 2.038 -14.380 -39.281 1.00 92.44 149 ALA A C 1
ATOM 1253 O O . ALA A 1 149 ? 2.431 -14.936 -40.307 1.00 92.44 149 ALA A O 1
ATOM 1254 N N . ILE A 1 150 ? 2.815 -13.503 -38.632 1.00 92.00 150 ILE A N 1
ATOM 1255 C CA . ILE A 1 150 ? 4.182 -13.166 -39.071 1.00 92.00 150 ILE A CA 1
ATOM 1256 C C . ILE A 1 150 ? 5.093 -14.396 -39.004 1.00 92.00 150 ILE A C 1
ATOM 1258 O O . ILE A 1 150 ? 5.852 -14.648 -39.941 1.00 92.00 150 ILE A O 1
ATOM 1262 N N . LYS A 1 151 ? 5.012 -15.183 -37.926 1.00 91.31 151 LYS A N 1
ATOM 1263 C CA . LYS A 1 151 ? 5.789 -16.418 -37.764 1.00 91.31 151 LYS A CA 1
ATOM 1264 C C . LYS A 1 151 ? 5.456 -17.427 -38.864 1.00 91.31 151 LYS A C 1
ATOM 1266 O O . LYS A 1 151 ? 6.373 -17.984 -39.458 1.00 91.31 151 LYS A O 1
ATOM 1271 N N . GLN A 1 152 ? 4.175 -17.606 -39.188 1.00 91.12 152 GLN A N 1
ATOM 1272 C CA . GLN A 1 152 ? 3.739 -18.466 -40.289 1.00 91.12 152 GLN A CA 1
ATOM 1273 C C . GLN A 1 152 ? 4.228 -17.956 -41.649 1.00 91.12 152 GLN A C 1
ATOM 1275 O O . GLN A 1 152 ? 4.741 -18.748 -42.432 1.00 91.12 152 GLN A O 1
ATOM 1280 N N . LYS A 1 153 ? 4.144 -16.647 -41.927 1.00 91.06 153 LYS A N 1
ATOM 1281 C CA . LYS A 1 153 ? 4.688 -16.057 -43.166 1.00 91.06 153 LYS A CA 1
ATOM 1282 C C . LYS A 1 153 ? 6.196 -16.288 -43.294 1.00 91.06 153 LYS A C 1
ATOM 1284 O O . LYS A 1 153 ? 6.659 -16.695 -44.354 1.00 91.06 153 LYS A O 1
ATOM 1289 N N . ARG A 1 154 ? 6.956 -16.072 -42.213 1.00 87.25 154 ARG A N 1
ATOM 1290 C CA . ARG A 1 154 ? 8.404 -16.339 -42.173 1.00 87.25 154 ARG A CA 1
ATOM 1291 C C . ARG A 1 154 ? 8.714 -17.814 -42.400 1.00 87.25 154 ARG A C 1
ATOM 1293 O O . ARG A 1 154 ? 9.618 -18.116 -43.165 1.00 87.25 154 ARG A O 1
ATOM 1300 N N . LEU A 1 155 ? 7.952 -18.714 -41.778 1.00 86.62 155 LEU A N 1
ATOM 1301 C CA . LEU A 1 155 ? 8.116 -20.153 -41.959 1.00 86.62 155 LEU A CA 1
ATOM 1302 C C . LEU A 1 155 ? 7.829 -20.572 -43.406 1.00 86.62 155 LEU A C 1
ATOM 1304 O O . LEU A 1 155 ? 8.655 -21.253 -43.996 1.00 86.62 155 LEU A O 1
ATOM 1308 N N . LYS A 1 156 ? 6.717 -20.116 -43.999 1.00 86.19 156 LYS A N 1
ATOM 1309 C CA . LYS A 1 156 ? 6.386 -20.383 -45.410 1.00 86.19 156 LYS A CA 1
ATOM 1310 C C . LYS A 1 156 ? 7.489 -19.896 -46.350 1.00 86.19 156 LYS A C 1
ATOM 1312 O O . LYS A 1 156 ? 7.916 -20.645 -47.220 1.00 86.19 156 LYS A O 1
ATOM 1317 N N . ARG A 1 157 ? 7.988 -18.673 -46.136 1.00 83.25 157 ARG A N 1
ATOM 1318 C CA . ARG A 1 157 ? 9.102 -18.110 -46.912 1.00 83.25 157 ARG A CA 1
ATOM 1319 C C . ARG A 1 157 ? 10.377 -18.940 -46.766 1.00 83.25 157 ARG A C 1
ATOM 1321 O O . ARG A 1 157 ? 11.000 -19.262 -47.765 1.00 83.25 157 ARG A O 1
ATOM 1328 N N . TRP A 1 158 ? 10.730 -19.322 -45.542 1.00 86.69 158 TRP A N 1
ATOM 1329 C CA . TRP A 1 158 ? 11.903 -20.151 -45.280 1.00 86.69 158 TRP A CA 1
ATOM 1330 C C . TRP A 1 158 ? 11.791 -21.535 -45.933 1.00 86.69 158 TRP A C 1
ATOM 1332 O O . TRP A 1 158 ? 12.747 -21.996 -46.541 1.00 86.69 158 TRP A O 1
ATOM 1342 N N . VAL A 1 159 ? 10.619 -22.179 -45.854 1.00 82.81 159 VAL A N 1
ATOM 1343 C CA . VAL A 1 159 ? 10.328 -23.469 -46.509 1.00 82.81 159 VAL A CA 1
ATOM 1344 C C . VAL A 1 159 ? 10.499 -23.350 -48.025 1.00 82.81 159 VAL A C 1
ATOM 1346 O O . VAL A 1 159 ? 11.193 -24.172 -48.616 1.00 82.81 159 VAL A O 1
ATOM 1349 N N . TYR A 1 160 ? 9.938 -22.301 -48.634 1.00 79.38 160 TYR A N 1
ATOM 1350 C CA . TYR A 1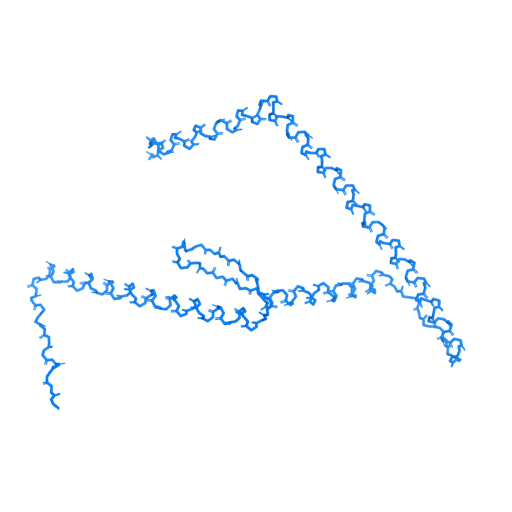 160 ? 10.083 -22.010 -50.063 1.00 79.38 160 TYR A CA 1
ATOM 1351 C C . TYR A 1 160 ? 11.553 -21.807 -50.466 1.00 79.38 160 TYR A C 1
ATOM 1353 O O . TYR A 1 160 ? 12.041 -22.463 -51.383 1.00 79.38 160 TYR A O 1
ATOM 1361 N N . GLU A 1 161 ? 12.284 -20.947 -49.748 1.00 76.88 161 GLU A N 1
ATOM 1362 C CA . GLU A 1 161 ? 13.693 -20.634 -50.032 1.00 76.88 161 GLU A CA 1
ATOM 1363 C C . GLU A 1 161 ? 14.610 -21.861 -49.883 1.00 76.88 161 GLU A C 1
ATOM 1365 O O . GLU A 1 161 ? 15.584 -21.987 -50.622 1.00 76.88 161 GLU A O 1
ATOM 1370 N N . ARG A 1 162 ? 14.309 -22.780 -48.952 1.00 72.12 162 ARG A N 1
ATOM 1371 C CA . ARG A 1 162 ? 15.150 -23.960 -48.686 1.00 72.12 162 ARG A CA 1
ATOM 1372 C C . ARG A 1 162 ? 14.827 -25.177 -49.543 1.00 72.12 162 ARG A C 1
ATOM 1374 O O . ARG A 1 162 ? 15.732 -25.958 -49.814 1.00 72.12 162 ARG A O 1
ATOM 1381 N N . LEU A 1 163 ? 13.562 -25.371 -49.909 1.00 67.75 163 LEU A N 1
ATOM 1382 C CA . LEU A 1 163 ? 13.124 -26.547 -50.665 1.00 67.75 163 LEU A CA 1
ATOM 1383 C C . LEU A 1 163 ? 12.941 -26.258 -52.161 1.00 67.75 163 LEU A C 1
ATOM 1385 O O . LEU A 1 163 ? 12.741 -27.202 -52.913 1.00 67.75 163 LEU A O 1
ATOM 1389 N N . GLN A 1 164 ? 13.009 -24.991 -52.601 1.00 61.59 164 GLN A N 1
ATOM 1390 C CA . GLN A 1 164 ? 12.741 -24.556 -53.987 1.00 61.59 164 GLN A CA 1
ATOM 1391 C C . GLN A 1 164 ? 11.383 -25.027 -54.541 1.00 61.59 164 GLN A C 1
ATOM 1393 O O . GLN A 1 164 ? 11.161 -25.035 -55.749 1.00 61.59 164 GLN A O 1
ATOM 1398 N N . ILE A 1 165 ? 10.452 -25.416 -53.668 1.00 54.91 165 ILE A N 1
ATOM 1399 C CA . ILE A 1 165 ? 9.112 -25.838 -54.067 1.00 54.91 165 ILE A CA 1
ATOM 1400 C C . ILE A 1 165 ? 8.301 -24.569 -54.306 1.00 54.91 165 ILE A C 1
ATOM 1402 O O . ILE A 1 165 ? 8.023 -23.823 -53.362 1.00 54.91 165 ILE A O 1
ATOM 1406 N N . ALA A 1 166 ? 7.917 -24.329 -55.562 1.00 49.81 166 ALA A N 1
ATOM 1407 C CA . ALA A 1 166 ? 6.911 -23.336 -55.894 1.00 49.81 166 ALA A CA 1
ATOM 1408 C C . ALA A 1 166 ? 5.622 -23.692 -55.143 1.00 49.81 166 ALA A C 1
ATOM 1410 O O . ALA A 1 166 ? 4.977 -24.691 -55.448 1.00 49.81 166 ALA A O 1
ATOM 1411 N N . VAL A 1 167 ? 5.271 -22.925 -54.109 1.00 53.88 167 VAL A N 1
ATOM 1412 C CA . VAL A 1 167 ? 3.959 -23.070 -53.473 1.00 53.88 167 VAL A CA 1
ATOM 1413 C C . VAL A 1 167 ? 2.961 -22.480 -54.460 1.00 53.88 167 VAL A C 1
ATOM 1415 O O . VAL A 1 167 ? 2.780 -21.262 -54.493 1.00 53.88 167 VAL A O 1
ATOM 1418 N N . GLU A 1 168 ? 2.377 -23.326 -55.307 1.00 49.97 168 GLU A N 1
ATOM 1419 C CA . GLU A 1 168 ? 1.242 -22.920 -56.128 1.00 49.97 168 GLU A CA 1
ATOM 1420 C C . GLU A 1 168 ? 0.130 -22.390 -55.208 1.00 49.97 168 GLU A C 1
ATOM 1422 O O . GLU A 1 168 ? -0.121 -22.962 -54.138 1.00 49.97 168 GLU A O 1
ATOM 1427 N N . PRO A 1 169 ? -0.517 -21.268 -55.565 1.00 46.06 169 PRO A N 1
ATOM 1428 C CA . PRO A 1 169 ? -1.673 -20.798 -54.829 1.00 46.06 169 PRO A CA 1
ATOM 1429 C C . PRO A 1 169 ? -2.779 -21.836 -55.022 1.00 46.06 169 PRO A C 1
ATOM 1431 O O . PRO A 1 169 ? -3.257 -22.033 -56.136 1.00 46.06 169 PRO A O 1
ATOM 1434 N N . THR A 1 170 ? -3.170 -22.527 -53.952 1.00 44.53 170 THR A N 1
ATOM 1435 C CA . THR A 1 170 ? -4.306 -23.443 -54.000 1.00 44.53 170 THR A CA 1
ATOM 1436 C C . THR A 1 170 ? -5.537 -22.683 -54.480 1.00 44.53 170 THR A C 1
ATOM 1438 O O . THR A 1 170 ? -6.003 -21.737 -53.840 1.00 44.53 170 THR A O 1
ATOM 1441 N N . ALA A 1 171 ? -6.023 -23.100 -55.645 1.00 48.03 171 ALA A N 1
ATOM 1442 C CA . ALA A 1 171 ? -7.261 -22.671 -56.257 1.00 48.03 171 ALA A CA 1
ATOM 1443 C C . ALA A 1 171 ? -8.450 -23.211 -55.449 1.00 48.03 171 ALA A C 1
ATOM 1445 O O . ALA A 1 171 ? -9.051 -24.209 -55.812 1.00 48.03 171 ALA A O 1
ATOM 1446 N N . GLU A 1 172 ? -8.781 -22.554 -54.342 1.00 48.06 172 GLU A N 1
ATOM 1447 C CA . GLU A 1 172 ? -10.063 -22.727 -53.648 1.00 48.06 172 GLU A CA 1
ATOM 1448 C C . GLU A 1 172 ? -10.561 -21.356 -53.179 1.00 48.06 172 GLU A C 1
ATOM 1450 O O . GLU A 1 172 ? -10.664 -21.080 -51.992 1.00 48.06 172 GLU A O 1
ATOM 1455 N N . PHE A 1 173 ? -10.787 -20.448 -54.130 1.00 41.50 173 PHE A N 1
ATOM 1456 C CA . PHE A 1 173 ? -11.577 -19.226 -53.928 1.00 41.50 173 PHE A CA 1
ATOM 1457 C C . PHE A 1 173 ? -12.172 -18.737 -55.257 1.00 41.50 173 PHE A C 1
ATOM 1459 O O . PHE A 1 173 ? -12.118 -17.556 -55.573 1.00 41.50 173 PHE A O 1
ATOM 1466 N N . ILE A 1 174 ? -12.726 -19.652 -56.056 1.00 43.56 174 ILE A N 1
ATOM 1467 C CA . ILE A 1 174 ? -13.779 -19.330 -57.029 1.00 43.56 174 ILE A CA 1
ATOM 1468 C C . ILE A 1 174 ? -14.727 -20.530 -57.049 1.00 43.56 174 ILE A C 1
ATOM 1470 O O . ILE A 1 174 ? -14.478 -21.517 -57.734 1.00 43.56 174 ILE A O 1
ATOM 1474 N N . ALA A 1 175 ? -15.778 -20.460 -56.245 1.00 38.31 175 ALA A N 1
ATOM 1475 C CA . ALA A 1 175 ? -16.997 -21.215 -56.475 1.00 38.31 175 ALA A CA 1
ATOM 1476 C C . ALA A 1 175 ? -18.153 -20.290 -56.091 1.00 38.31 175 ALA A C 1
ATOM 1478 O O . ALA A 1 175 ? -18.170 -19.767 -54.972 1.00 38.31 175 ALA A O 1
ATOM 1479 N N . ASP A 1 176 ? -19.009 -20.039 -57.080 1.00 37.19 176 ASP A N 1
ATOM 1480 C CA . ASP A 1 176 ? -20.351 -19.471 -56.942 1.00 37.19 176 ASP A CA 1
ATOM 1481 C C . ASP A 1 176 ? -21.204 -20.243 -55.919 1.00 37.19 176 ASP A C 1
ATOM 1483 O O . ASP A 1 176 ? -21.006 -21.476 -55.782 1.00 37.19 176 ASP A O 1
#

Mean predicted aligned error: 17.39 Å

Solvent-accessible surface area (backbone atoms only — not comparable to full-atom values): 10070 Å² total; per-residue (Å²): 142,88,76,80,50,73,68,51,50,52,48,53,52,52,52,48,52,53,53,52,40,52,71,32,73,68,34,44,48,52,50,52,52,50,53,53,51,52,52,51,52,52,52,50,52,52,50,51,52,53,52,51,52,53,51,53,52,52,51,51,54,52,51,47,50,53,45,38,57,49,19,60,76,70,75,44,82,56,73,80,77,78,58,63,77,63,52,52,52,51,54,52,47,47,52,53,47,50,53,50,51,50,51,55,54,9,43,36,80,46,63,42,85,87,81,66,44,81,46,77,48,78,46,98,39,49,66,56,22,51,52,50,54,51,53,54,50,54,52,50,52,54,51,49,54,50,51,50,53,53,52,51,53,51,48,54,49,49,51,32,73,74,66,70,52,82,79,72,81,79,91,79,86,85,78,136

Radius of gyration: 33.15 Å; Cα contacts (8 Å, |Δi|>4): 78; chains: 1; bounding box: 67×45×93 Å

pLDDT: mean 80.99, std 14.23, range [37.19, 94.94]

Sequence (176 aa):
MGGDTPEWRAFYALERRRIDFRKSPAGQHLQAEFDRKHASIKEEYQRIIDLSRQILDIDAQILNKLDHDLAEKLGVPPPEPINQKGFYGRRCASLLREYRADESRRTAYFRNPEDKCWTIRIFDTRAEALAFKRQIAEEWEKIEKRKQAIKQKRLKRWVYERLQIAVEPTAEFIAD

Nearest PDB structures (foldseek):
  1vq0-assembly1_B  TM=2.736E-01  e=5.435E+00  Thermotoga maritima

Foldseek 3Di:
DDQDDPVNVVVVVVVVVVVVCCVDPNNVVVVVVVVVVVVVVVVVVVVVVVVVVVVLVVVQVVVQVVQCVVCVVVVHHRDDRDPSVPPCVVVVCVVVVVVVVQQVLQKAWDQDPPPRDIDIDGHPHSVVNVVVVVVRVVVVVVVVVVVVVVVVVVVVVVCCVVVVDDPDDPPDPDDD

Secondary structure (DSSP, 8-state):
----SHHHHHHHHHHHHHHHHHHSHHHHHHHHHHHHHHHHHHHHHHHHHHHHHHHHHHHHHHHHHHHHHHHHHHTSPPPPPP-HHHHHHHHHHHHHHHHHHHHHHHEEEEE-TTT--EEEEE-SSHHHHHHHHHHHHHHHHHHHHHHHHHHHHHHHHHHHHHH---------S---